Protein AF-A0A0F9H3X0-F1 (afdb_monomer)

Organism: NCBI:txid412755

Mean predicted aligned error: 6.66 Å

Nearest PDB structures (foldseek):
  3m1u-assembly1_B  TM=7.348E-01  e=3.665E-01  Nitratidesulfovibrio vulgaris str. Hildenborough
  3m1u-assembly1_A  TM=5.262E-01  e=1.968E-01  Nitratidesulfovibrio vulgaris str. Hildenborough
  5u34-assembly1_A  TM=1.377E-01  e=9.898E+00  Alicyclobacillus acidoterrestris ATCC 49025

Radius of gyration: 16.62 Å; Cα contacts (8 Å, |Δi|>4): 344; chains: 1; bounding box: 43×32×44 Å

Solvent-accessible surface area (backbone atoms only — not comparable to full-atom values): 10942 Å² total; per-residue (Å²): 123,80,54,46,28,39,33,26,74,39,58,38,66,29,20,57,50,80,62,55,59,52,39,47,10,29,96,79,33,63,42,64,44,50,51,99,86,68,36,39,81,49,40,67,35,46,47,50,60,72,43,68,31,41,57,74,44,77,52,97,50,95,51,31,30,35,38,46,53,96,75,54,93,64,96,52,33,20,39,57,49,90,36,37,44,80,26,65,59,76,72,80,61,76,84,82,73,81,82,48,70,69,58,33,52,55,39,50,60,70,48,68,91,60,48,80,30,66,40,23,27,36,69,84,34,34,72,65,40,55,76,79,45,48,57,79,56,95,67,56,70,69,58,46,36,57,66,26,41,35,5,23,25,87,38,17,45,54,16,44,39,46,75,62,53,45,50,60,48,63,81,52,45,80,70,63,77,56,69,80,63,45,55,54,42,81,49,47,64,68,63,68,89,112

pLDDT: mean 85.27, std 16.35, range [34.16, 98.5]

Sequence (194 aa):
MKNRYLKVIKETPILNTDNFRSIFGGIDQNSLKTDEKGHIRAIEFVALKDMVFKIEEKTIFPYIYKISSTFYKSENLYIDSRFTIPLSSSVNINPNYILTPNKIIKRLISHLGEKYIWGANYSKGIKNLLKFYPPSNKINKDVLDKWILKGVDCSGILFEATNGFTPRDTKDLLNYKNPEKQIRYNYFLILQDL

Structure (mmCIF, N/CA/C/O backbone):
data_AF-A0A0F9H3X0-F1
#
_entry.id   AF-A0A0F9H3X0-F1
#
loop_
_atom_site.group_PDB
_atom_site.id
_atom_site.type_symbol
_atom_site.label_atom_id
_atom_site.label_alt_id
_atom_site.label_comp_id
_atom_site.label_asym_id
_atom_site.label_entity_id
_atom_site.label_seq_id
_atom_site.pdbx_PDB_ins_code
_atom_site.Cartn_x
_atom_site.Cartn_y
_atom_site.Cartn_z
_atom_site.occupancy
_atom_site.B_iso_or_equiv
_atom_site.auth_seq_id
_atom_site.auth_comp_id
_atom_site.auth_asym_id
_atom_site.auth_atom_id
_atom_site.pdbx_PDB_model_num
ATOM 1 N N . MET A 1 1 ? -8.663 -14.730 -21.176 1.00 55.91 1 MET A N 1
ATOM 2 C CA . MET A 1 1 ? -9.184 -13.427 -20.697 1.00 55.91 1 MET A CA 1
ATOM 3 C C . MET A 1 1 ? -8.604 -12.309 -21.557 1.00 55.91 1 MET A C 1
ATOM 5 O O . MET A 1 1 ? -7.409 -12.346 -21.819 1.00 55.91 1 MET A O 1
ATOM 9 N N . LYS A 1 2 ? -9.434 -11.367 -22.037 1.00 62.66 2 LYS A N 1
ATOM 10 C CA . LYS A 1 2 ? -9.022 -10.274 -22.950 1.00 62.66 2 LYS A CA 1
ATOM 11 C C . LYS A 1 2 ? -8.206 -9.171 -22.245 1.00 62.66 2 LYS A C 1
ATOM 13 O O . LYS A 1 2 ? -7.487 -8.439 -22.909 1.00 62.66 2 LYS A O 1
ATOM 18 N N . ASN A 1 3 ? -8.282 -9.119 -20.911 1.00 76.06 3 ASN A N 1
ATOM 19 C CA . ASN A 1 3 ? -7.515 -8.232 -20.038 1.00 76.06 3 ASN A CA 1
ATOM 20 C C . ASN A 1 3 ? -6.703 -9.094 -19.067 1.00 76.06 3 ASN A C 1
ATOM 22 O O . ASN A 1 3 ? -7.297 -9.845 -18.294 1.00 76.06 3 ASN A O 1
ATOM 26 N N . ARG A 1 4 ? -5.372 -9.032 -19.151 1.00 88.75 4 ARG A N 1
ATOM 27 C CA . ARG A 1 4 ? -4.456 -9.856 -18.337 1.00 88.75 4 ARG A CA 1
ATOM 28 C C . ARG A 1 4 ? -3.807 -9.079 -17.195 1.00 88.75 4 ARG A C 1
ATOM 30 O O . ARG A 1 4 ? -3.162 -9.686 -16.348 1.00 88.75 4 ARG A O 1
ATOM 37 N N . TYR A 1 5 ? -3.974 -7.759 -17.169 1.00 92.31 5 TYR A N 1
ATOM 38 C CA . TYR A 1 5 ? -3.306 -6.891 -16.207 1.00 92.31 5 TYR A CA 1
ATOM 39 C C . TYR A 1 5 ? -4.255 -5.838 -15.637 1.00 92.31 5 TYR A C 1
ATOM 41 O O . TYR A 1 5 ? -5.234 -5.444 -16.278 1.00 92.31 5 TYR A O 1
ATOM 49 N N . LEU A 1 6 ? -3.924 -5.353 -14.443 1.00 93.88 6 LEU A N 1
ATOM 50 C CA . LEU A 1 6 ? -4.554 -4.206 -13.796 1.00 93.88 6 LEU A CA 1
ATOM 51 C C . LEU A 1 6 ? -3.512 -3.111 -13.600 1.00 93.88 6 LEU A C 1
ATOM 53 O O . LEU A 1 6 ? -2.448 -3.368 -13.040 1.00 93.88 6 LEU A O 1
ATOM 57 N N . LYS A 1 7 ? -3.831 -1.887 -14.026 1.00 93.38 7 LYS A N 1
ATOM 58 C CA . LYS A 1 7 ? -3.039 -0.694 -13.721 1.00 93.38 7 LYS A CA 1
ATOM 59 C C . LYS A 1 7 ? -3.705 0.110 -12.620 1.00 93.38 7 LYS A C 1
ATOM 61 O O . LYS A 1 7 ? -4.879 0.464 -12.726 1.00 93.38 7 LYS A O 1
ATOM 66 N N . VAL A 1 8 ? -2.941 0.450 -11.594 1.00 94.50 8 VAL A N 1
ATOM 67 C CA . VAL A 1 8 ? -3.393 1.268 -10.470 1.00 94.50 8 VAL A CA 1
ATOM 68 C C . VAL A 1 8 ? -3.596 2.711 -10.931 1.00 94.50 8 VAL A C 1
ATOM 70 O O . VAL A 1 8 ? -2.661 3.361 -11.399 1.00 94.50 8 VAL A O 1
ATOM 73 N N . ILE A 1 9 ? -4.815 3.238 -10.793 1.00 95.38 9 ILE A N 1
ATOM 74 C CA . ILE A 1 9 ? -5.124 4.649 -11.106 1.00 95.38 9 ILE A CA 1
ATOM 75 C C . ILE A 1 9 ? -5.210 5.524 -9.855 1.00 95.38 9 ILE A C 1
ATOM 77 O O . ILE A 1 9 ? -5.120 6.750 -9.953 1.00 95.38 9 ILE A O 1
ATOM 81 N N . LYS A 1 10 ? -5.383 4.889 -8.694 1.00 94.56 10 LYS A N 1
ATOM 82 C CA . LYS A 1 10 ? -5.412 5.479 -7.355 1.00 94.56 10 LYS A CA 1
ATOM 83 C C . LYS A 1 10 ? -4.776 4.496 -6.391 1.00 94.56 10 LYS A C 1
ATOM 85 O O . LYS A 1 10 ? -4.969 3.298 -6.564 1.00 94.56 10 LYS A O 1
ATOM 90 N N . GLU A 1 11 ? -4.073 4.998 -5.391 1.00 96.88 11 GLU A N 1
ATOM 91 C CA . GLU A 1 11 ? -3.427 4.178 -4.375 1.00 96.88 11 GLU A CA 1
ATOM 92 C C . GLU A 1 11 ? -4.428 3.187 -3.770 1.00 96.88 11 GLU A C 1
ATOM 94 O O . GLU A 1 11 ? -5.580 3.536 -3.506 1.00 96.88 11 GLU A O 1
ATOM 99 N N . THR A 1 12 ? -4.008 1.937 -3.601 1.00 97.62 12 THR A N 1
ATOM 100 C CA . THR A 1 12 ? -4.887 0.848 -3.158 1.00 97.62 12 THR A CA 1
ATOM 101 C C . THR A 1 12 ? -4.124 -0.110 -2.262 1.00 97.62 12 THR A C 1
ATOM 103 O O . THR A 1 12 ? -2.962 -0.398 -2.551 1.00 97.62 12 THR A O 1
ATOM 106 N N . PRO A 1 13 ? -4.733 -0.633 -1.186 1.00 97.44 13 PRO A N 1
ATOM 107 C CA . PRO A 1 13 ? -4.095 -1.700 -0.44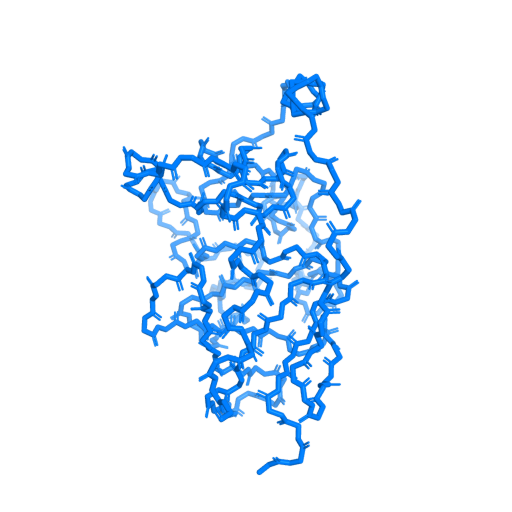0 1.00 97.44 13 PRO A CA 1
ATOM 108 C C . PRO A 1 13 ? -4.021 -2.964 -1.295 1.00 97.44 13 PRO A C 1
ATOM 110 O O . PRO A 1 13 ? -4.957 -3.285 -2.034 1.00 97.44 13 PRO A O 1
ATOM 113 N N . ILE A 1 14 ? -2.906 -3.667 -1.153 1.00 97.81 14 ILE A N 1
ATOM 114 C CA . ILE A 1 14 ? -2.736 -5.056 -1.548 1.00 97.81 14 ILE A CA 1
ATOM 115 C C . ILE A 1 14 ? -2.793 -5.882 -0.272 1.00 97.81 14 ILE A C 1
ATOM 117 O O . ILE A 1 14 ? -2.044 -5.625 0.677 1.00 97.81 14 ILE A O 1
ATOM 121 N N . LEU A 1 15 ? -3.718 -6.838 -0.240 1.00 97.62 15 LEU A N 1
ATOM 122 C CA . LEU A 1 15 ? -3.940 -7.689 0.921 1.00 97.62 15 LEU A CA 1
ATOM 123 C C . LEU A 1 15 ? -3.501 -9.124 0.643 1.00 97.62 15 LEU A C 1
ATOM 125 O O . LEU A 1 15 ? -3.541 -9.569 -0.502 1.00 97.62 15 LEU A O 1
ATOM 129 N N . ASN A 1 16 ? -3.181 -9.871 1.696 1.00 97.19 16 ASN A N 1
ATOM 130 C CA . ASN A 1 16 ? -2.968 -11.322 1.628 1.00 97.19 16 ASN A CA 1
ATOM 131 C C . ASN A 1 16 ? -4.251 -12.156 1.754 1.00 97.19 16 ASN A C 1
ATOM 133 O O . ASN A 1 16 ? -4.209 -13.381 1.844 1.00 97.19 16 ASN A O 1
ATOM 137 N N . THR A 1 17 ? -5.405 -11.495 1.720 1.00 96.50 17 THR A N 1
ATOM 138 C CA . THR A 1 17 ? -6.731 -12.109 1.719 1.00 96.50 17 THR A CA 1
ATOM 139 C C . THR A 1 17 ? -7.632 -11.395 0.721 1.00 96.50 17 THR A C 1
ATOM 141 O O . THR A 1 17 ? -7.537 -10.181 0.533 1.00 96.50 17 THR A O 1
ATOM 144 N N . ASP A 1 18 ? -8.543 -12.135 0.100 1.00 96.81 18 ASP A N 1
ATOM 145 C CA . ASP A 1 18 ? -9.570 -11.580 -0.775 1.00 96.81 18 ASP A CA 1
ATOM 146 C C . ASP A 1 18 ? -10.723 -10.911 -0.002 1.00 96.81 18 ASP A C 1
ATOM 148 O O . ASP A 1 18 ? -11.483 -10.120 -0.566 1.00 96.81 18 ASP A O 1
ATOM 152 N N . ASN A 1 19 ? -10.835 -11.156 1.307 1.00 94.06 19 ASN A N 1
ATOM 153 C CA . ASN A 1 19 ? -11.908 -10.636 2.146 1.00 94.06 19 ASN A CA 1
ATOM 154 C C . ASN A 1 19 ? -11.589 -9.239 2.708 1.00 94.06 19 ASN A C 1
ATOM 156 O O . ASN A 1 19 ? -11.462 -9.037 3.921 1.00 94.06 19 ASN A O 1
ATOM 160 N N . PHE A 1 20 ? -11.513 -8.249 1.816 1.00 95.00 20 PHE A N 1
ATOM 161 C CA . PHE A 1 20 ? -11.244 -6.847 2.165 1.00 95.00 20 PHE A CA 1
ATOM 162 C C . PHE A 1 20 ? -12.232 -6.304 3.207 1.00 95.00 20 PHE A C 1
ATOM 164 O O . PHE A 1 20 ? -11.837 -5.582 4.119 1.00 95.00 20 PHE A O 1
ATOM 171 N N . ARG A 1 21 ? -13.516 -6.673 3.108 1.00 90.88 21 ARG A N 1
ATOM 172 C CA . ARG A 1 21 ? -14.559 -6.204 4.034 1.00 90.88 21 ARG A CA 1
ATOM 173 C C . ARG A 1 21 ? -14.307 -6.668 5.472 1.00 90.88 21 ARG A C 1
ATOM 175 O O . ARG A 1 21 ? -14.557 -5.901 6.391 1.00 90.88 21 ARG A O 1
ATOM 182 N N . SER A 1 22 ? -13.780 -7.878 5.676 1.00 90.94 22 SER A N 1
ATOM 183 C CA . SER A 1 22 ? -13.412 -8.336 7.025 1.00 90.94 22 SER A CA 1
ATOM 184 C C . SER A 1 22 ? -12.259 -7.535 7.635 1.00 90.94 22 SER A C 1
ATOM 186 O O . SER A 1 22 ? -12.155 -7.448 8.855 1.00 90.94 22 SER A O 1
ATOM 188 N N . ILE A 1 23 ? -11.400 -6.940 6.800 1.00 93.50 23 ILE A N 1
ATOM 189 C CA . ILE A 1 23 ? -10.280 -6.110 7.248 1.00 93.50 23 ILE A CA 1
ATOM 190 C C . ILE A 1 23 ? -10.753 -4.691 7.550 1.00 93.50 23 ILE A C 1
ATOM 192 O O . ILE A 1 23 ? -10.470 -4.174 8.628 1.00 93.50 23 ILE A O 1
ATOM 196 N N . PHE A 1 24 ? -11.506 -4.093 6.626 1.00 91.56 24 PHE A N 1
ATOM 197 C CA . PHE A 1 24 ? -12.090 -2.755 6.739 1.00 91.56 24 PHE A CA 1
ATOM 198 C C . PHE A 1 24 ? -13.525 -2.836 7.269 1.00 91.56 24 PHE A C 1
ATOM 200 O O . PHE A 1 24 ? -14.489 -2.714 6.512 1.00 91.56 24 PHE A O 1
ATOM 207 N N . GLY A 1 25 ? -13.650 -3.098 8.568 1.00 80.94 25 GLY A N 1
ATOM 208 C CA . GLY A 1 25 ? -14.923 -3.363 9.230 1.00 80.94 25 GLY A CA 1
ATOM 209 C C . GLY A 1 25 ? -14.755 -4.255 10.453 1.00 80.94 25 GLY A C 1
ATOM 210 O O . GLY A 1 25 ? -15.409 -4.028 11.461 1.00 80.94 25 GLY A O 1
ATOM 211 N N . GLY A 1 26 ? -13.853 -5.237 10.415 1.00 75.00 26 GLY A N 1
ATOM 212 C CA . GLY A 1 26 ? -13.703 -6.169 11.531 1.00 75.00 26 GLY A CA 1
ATOM 213 C C . GLY A 1 26 ? -15.013 -6.909 11.837 1.00 75.00 26 GLY A C 1
ATOM 214 O O . GLY A 1 26 ? -15.860 -7.096 10.963 1.00 75.00 26 GLY A O 1
ATOM 215 N N . ILE A 1 27 ? -15.175 -7.342 13.090 1.00 74.12 27 ILE A N 1
ATOM 216 C CA . ILE A 1 27 ? -16.387 -8.040 13.561 1.00 74.12 27 ILE A CA 1
ATOM 217 C C . ILE A 1 27 ? -17.550 -7.052 13.769 1.00 74.12 27 ILE A C 1
ATOM 219 O O . ILE A 1 27 ? -18.708 -7.400 13.562 1.00 74.12 27 ILE A O 1
ATOM 223 N N . ASP A 1 28 ? -17.245 -5.812 14.152 1.00 81.19 28 ASP A N 1
ATOM 224 C CA . ASP A 1 28 ? -18.213 -4.789 14.573 1.00 81.19 28 ASP A CA 1
ATOM 225 C C . ASP A 1 28 ? -18.592 -3.787 13.466 1.00 81.19 28 ASP A C 1
ATOM 227 O O . ASP A 1 28 ? -19.373 -2.865 13.701 1.00 81.19 28 ASP A O 1
ATOM 231 N N . GLN A 1 29 ? -18.025 -3.945 12.269 1.00 83.69 29 GLN A N 1
ATOM 232 C CA . GLN A 1 29 ? -18.131 -3.038 11.117 1.00 83.69 29 GLN A CA 1
ATOM 233 C C . GLN A 1 29 ? -17.633 -1.600 11.377 1.00 83.69 29 GLN A C 1
ATOM 235 O O . GLN A 1 29 ? -17.891 -0.699 10.573 1.00 83.69 29 GLN A O 1
ATOM 240 N N . ASN A 1 30 ? -16.914 -1.381 12.483 1.00 83.38 30 ASN A N 1
ATOM 241 C CA . ASN A 1 30 ? -16.440 -0.076 12.962 1.00 83.38 30 ASN A CA 1
ATOM 242 C C . ASN A 1 30 ? -14.969 -0.083 13.390 1.00 83.38 30 ASN A C 1
ATOM 244 O O . ASN A 1 30 ? -14.417 0.970 13.718 1.00 83.38 30 ASN A O 1
ATOM 248 N N . SER A 1 31 ? -14.319 -1.241 13.328 1.00 83.50 31 SER A N 1
ATOM 249 C CA . SER A 1 31 ? -12.908 -1.436 13.631 1.00 83.50 31 SER A CA 1
ATOM 250 C C . SER A 1 31 ? -12.151 -1.994 12.425 1.00 83.50 31 SER A C 1
ATOM 252 O O . SER A 1 31 ? -12.724 -2.483 11.452 1.00 83.50 31 SER A O 1
ATOM 254 N N . LEU A 1 32 ? -10.825 -1.902 12.473 1.00 89.06 32 LEU A N 1
ATOM 255 C CA . LEU A 1 32 ? -9.967 -2.654 11.564 1.00 89.06 32 LEU A CA 1
ATOM 256 C C . LEU A 1 32 ? -9.611 -3.976 12.226 1.00 89.06 32 LEU A C 1
ATOM 258 O O . LEU A 1 32 ? -9.358 -4.013 13.430 1.00 89.06 32 LEU A O 1
ATOM 262 N N . LYS A 1 33 ? -9.518 -5.051 11.443 1.00 90.56 33 LYS A N 1
ATOM 263 C CA . LYS A 1 33 ? -8.990 -6.317 11.956 1.00 90.56 33 LYS A CA 1
ATOM 264 C C . LYS A 1 33 ? -7.488 -6.176 12.225 1.00 90.56 33 LYS A C 1
ATOM 266 O O . LYS A 1 33 ? -6.686 -6.185 11.290 1.00 90.56 33 LYS A O 1
ATOM 271 N N . THR A 1 34 ? -7.115 -6.059 13.497 1.00 90.81 34 THR A N 1
ATOM 272 C CA . THR A 1 34 ? -5.719 -5.945 13.942 1.00 90.81 34 THR A CA 1
ATOM 273 C C . THR A 1 34 ? -5.298 -7.098 14.847 1.00 90.81 34 THR A C 1
ATOM 275 O O . THR A 1 34 ? -6.142 -7.773 15.430 1.00 90.81 34 THR A O 1
ATOM 278 N N . ASP A 1 35 ? -3.987 -7.310 14.980 1.00 90.50 35 ASP A N 1
ATOM 279 C CA . ASP A 1 35 ? -3.424 -8.133 16.056 1.00 90.50 35 ASP A CA 1
ATOM 280 C C . ASP A 1 35 ? -3.427 -7.384 17.407 1.00 90.50 35 ASP A C 1
ATOM 282 O O . ASP A 1 35 ? -3.835 -6.223 17.495 1.00 90.50 35 ASP A O 1
ATOM 286 N N . GLU A 1 36 ? -2.942 -8.041 18.463 1.00 89.38 36 GLU A N 1
ATOM 287 C CA . GLU A 1 36 ? -2.829 -7.484 19.823 1.00 89.38 36 GLU A CA 1
ATOM 288 C C . GLU A 1 36 ? -1.949 -6.225 19.903 1.00 89.38 36 GLU A C 1
ATOM 290 O O . GLU A 1 36 ? -2.067 -5.432 20.834 1.00 89.38 36 GLU A O 1
ATOM 295 N N . LYS A 1 37 ? -1.072 -6.012 18.913 1.00 88.88 37 LYS A N 1
ATOM 296 C CA . LYS A 1 37 ? -0.198 -4.835 18.804 1.00 88.88 37 LYS A CA 1
ATOM 297 C C . LYS A 1 37 ? -0.820 -3.734 17.940 1.00 88.88 37 LYS A C 1
ATOM 299 O O . LYS A 1 37 ? -0.194 -2.704 17.701 1.00 88.88 37 LYS A O 1
ATOM 304 N N . GLY A 1 38 ? -2.049 -3.931 17.460 1.00 87.50 38 GLY A N 1
ATOM 305 C CA . GLY A 1 38 ? -2.746 -2.985 16.598 1.00 87.50 38 GLY A CA 1
ATOM 306 C C . GLY A 1 38 ? -2.261 -2.995 15.145 1.00 87.50 38 GLY A C 1
ATOM 307 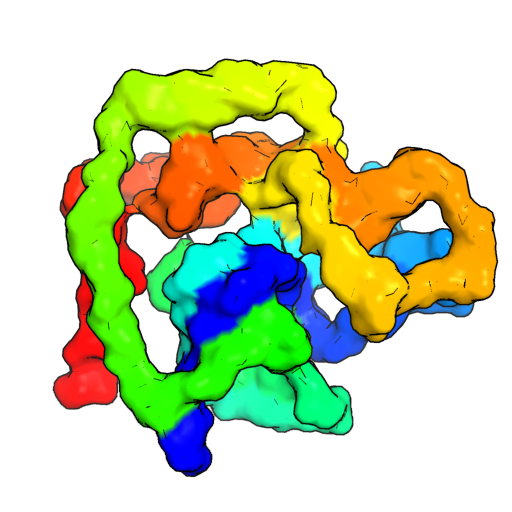O O . GLY A 1 38 ? -2.547 -2.039 14.419 1.00 87.50 38 GLY A O 1
ATOM 308 N N . HIS A 1 39 ? -1.539 -4.033 14.706 1.00 91.06 39 HIS A N 1
ATOM 309 C CA . HIS A 1 39 ? -1.083 -4.175 13.324 1.00 91.06 39 HIS A CA 1
ATOM 310 C C . HIS A 1 39 ? -2.143 -4.830 12.444 1.00 91.06 39 HIS A C 1
ATOM 312 O O . HIS A 1 39 ? -2.730 -5.850 12.805 1.00 91.06 39 HIS A O 1
ATOM 318 N N . ILE A 1 40 ? -2.320 -4.307 11.234 1.00 92.00 40 ILE A N 1
ATOM 319 C CA . ILE A 1 40 ? -3.219 -4.884 10.234 1.00 92.00 40 ILE A CA 1
ATOM 320 C C . ILE A 1 40 ? -2.426 -5.915 9.420 1.00 92.00 40 ILE A C 1
ATOM 322 O O . ILE A 1 40 ? -1.893 -5.615 8.356 1.00 92.00 40 ILE A O 1
ATOM 326 N N . ARG A 1 41 ? -2.326 -7.148 9.933 1.00 92.50 41 ARG A N 1
ATOM 327 C CA . ARG A 1 41 ? -1.519 -8.237 9.334 1.00 92.50 41 ARG A CA 1
ATOM 328 C C . ARG A 1 41 ? -1.941 -8.653 7.929 1.00 92.50 41 ARG A C 1
ATOM 330 O O . ARG A 1 41 ? -1.189 -9.337 7.247 1.00 92.50 41 ARG A O 1
ATOM 337 N N . ALA A 1 42 ? -3.144 -8.268 7.520 1.00 95.00 42 ALA A N 1
ATOM 338 C CA . ALA A 1 42 ? -3.640 -8.558 6.189 1.00 95.00 42 ALA A CA 1
ATOM 339 C C . ALA A 1 42 ? -3.010 -7.680 5.101 1.00 95.00 42 ALA A C 1
ATOM 341 O O . ALA A 1 42 ? -3.133 -8.010 3.928 1.00 95.00 42 ALA A O 1
ATOM 342 N N . ILE A 1 43 ? -2.397 -6.550 5.468 1.00 95.06 43 ILE A N 1
ATOM 343 C CA . ILE A 1 43 ? -1.810 -5.615 4.509 1.00 95.06 43 ILE A CA 1
ATOM 344 C C . ILE A 1 43 ? -0.390 -6.051 4.193 1.00 95.06 43 ILE A C 1
ATOM 346 O O . ILE A 1 43 ? 0.463 -6.080 5.077 1.00 95.06 43 ILE A O 1
ATOM 350 N N . GLU A 1 44 ? -0.146 -6.298 2.912 1.00 95.62 44 GLU A N 1
ATOM 351 C CA . GLU A 1 44 ? 1.196 -6.531 2.388 1.00 95.62 44 GLU A CA 1
ATOM 352 C C . GLU A 1 44 ? 1.850 -5.179 2.071 1.00 95.62 44 GLU A C 1
ATOM 354 O O . GLU A 1 44 ? 2.935 -4.864 2.556 1.00 95.62 44 GLU A O 1
ATOM 359 N N . PHE A 1 45 ? 1.155 -4.335 1.296 1.00 95.88 45 PHE A N 1
ATOM 360 C CA . PHE A 1 45 ? 1.585 -2.972 0.976 1.00 95.88 45 PHE A CA 1
ATOM 361 C C . PHE A 1 45 ? 0.448 -2.123 0.392 1.00 95.88 45 PHE A C 1
ATOM 363 O O . PHE A 1 45 ? -0.636 -2.614 0.085 1.00 95.88 45 PHE A O 1
ATOM 370 N N . VAL A 1 46 ? 0.698 -0.828 0.202 1.00 97.38 46 VAL A N 1
ATOM 371 C CA . VAL A 1 46 ? -0.143 0.078 -0.589 1.00 97.38 46 VAL A CA 1
ATOM 372 C C . VAL A 1 46 ? 0.463 0.209 -1.983 1.00 97.38 46 VAL A C 1
ATOM 374 O O . VAL A 1 46 ? 1.544 0.776 -2.151 1.00 97.38 46 VAL A O 1
ATOM 377 N N . ALA A 1 47 ? -0.221 -0.303 -3.003 1.00 96.00 47 ALA A N 1
ATOM 378 C CA . ALA A 1 47 ? 0.192 -0.097 -4.380 1.00 96.00 47 ALA A CA 1
ATOM 379 C C . ALA A 1 47 ? 0.015 1.374 -4.767 1.00 96.00 47 ALA A C 1
ATOM 381 O O . ALA A 1 47 ? -1.044 1.967 -4.544 1.00 96.00 47 ALA A O 1
ATOM 382 N N . LEU A 1 48 ? 1.061 1.954 -5.349 1.00 94.00 48 LEU A N 1
ATOM 383 C CA . LEU A 1 48 ? 1.080 3.339 -5.800 1.00 94.00 48 LEU A CA 1
ATOM 384 C C . LEU A 1 48 ? 0.505 3.458 -7.212 1.00 94.00 48 LEU A C 1
ATOM 386 O O . LEU A 1 48 ? 0.442 2.488 -7.971 1.00 94.00 48 LEU A O 1
ATOM 390 N N . LYS A 1 49 ? 0.093 4.675 -7.571 1.00 91.44 49 LYS A N 1
ATOM 391 C CA . LYS A 1 49 ? -0.396 4.982 -8.915 1.00 91.44 49 LYS A CA 1
ATOM 392 C C . LYS A 1 49 ? 0.608 4.534 -9.985 1.00 91.44 49 LYS A C 1
ATOM 394 O O . LYS A 1 49 ? 1.816 4.636 -9.807 1.00 91.44 49 LYS A O 1
ATOM 399 N N . ASP A 1 50 ? 0.067 4.065 -11.103 1.00 89.25 50 ASP A N 1
ATOM 400 C CA . ASP A 1 50 ? 0.773 3.562 -12.280 1.00 89.25 50 ASP A CA 1
ATOM 401 C C . ASP A 1 50 ? 1.475 2.205 -12.116 1.00 89.25 50 ASP A C 1
ATOM 403 O O . ASP A 1 50 ? 1.939 1.667 -13.120 1.00 89.25 50 ASP A O 1
ATOM 407 N N . MET A 1 51 ? 1.464 1.592 -10.925 1.00 90.06 51 MET A N 1
ATOM 408 C CA . MET A 1 51 ? 1.866 0.190 -10.770 1.00 90.06 51 MET A CA 1
ATOM 409 C C . MET A 1 51 ? 0.953 -0.739 -11.573 1.00 90.06 51 MET A C 1
ATOM 411 O O . MET A 1 51 ? -0.247 -0.484 -11.720 1.00 90.06 51 MET A O 1
ATOM 415 N N . VAL A 1 52 ? 1.530 -1.824 -12.087 1.00 91.19 52 VAL A N 1
ATOM 416 C CA . VAL A 1 52 ? 0.836 -2.815 -12.911 1.00 91.19 52 VAL A CA 1
ATOM 417 C C . VAL A 1 52 ? 1.012 -4.193 -12.297 1.00 91.19 52 VAL A C 1
ATOM 419 O O . VAL A 1 52 ? 2.114 -4.564 -11.900 1.00 91.19 52 VAL A O 1
ATOM 422 N N . PHE A 1 53 ? -0.076 -4.953 -12.260 1.00 92.62 53 PHE A N 1
ATOM 423 C CA . PHE A 1 53 ? -0.102 -6.320 -11.758 1.00 92.62 53 PHE A CA 1
ATOM 424 C C . PHE A 1 53 ? -0.712 -7.257 -12.792 1.00 92.62 53 PHE A C 1
ATOM 426 O O . PHE A 1 53 ? -1.626 -6.862 -13.521 1.00 92.62 53 PHE A O 1
ATOM 433 N N . LYS A 1 54 ? -0.216 -8.493 -12.852 1.00 93.25 54 LYS A N 1
ATOM 434 C CA . LYS A 1 54 ? -0.796 -9.561 -13.674 1.00 93.25 54 LYS A CA 1
ATOM 435 C C . LYS A 1 54 ? -1.955 -10.185 -12.906 1.00 93.25 54 LYS A C 1
ATOM 437 O O . LYS A 1 54 ? -1.852 -10.402 -11.703 1.00 93.25 54 LYS A O 1
ATOM 442 N N . ILE A 1 55 ? -3.069 -10.414 -13.592 1.00 95.06 55 ILE A N 1
ATOM 443 C CA . ILE A 1 55 ? -4.240 -11.086 -13.029 1.00 95.06 55 ILE A CA 1
ATOM 444 C C . ILE A 1 55 ? -3.987 -12.589 -13.096 1.00 95.06 55 ILE A C 1
ATOM 446 O O . ILE A 1 55 ? -3.815 -13.124 -14.191 1.00 95.06 55 ILE A O 1
ATOM 450 N N . GLU A 1 56 ? -4.012 -13.250 -11.943 1.00 95.38 56 GLU A N 1
ATOM 451 C CA . GLU A 1 56 ? -3.915 -14.711 -11.852 1.00 95.38 56 GLU A CA 1
ATOM 452 C C . GLU A 1 56 ? -5.314 -15.331 -11.888 1.00 95.38 56 GLU A C 1
ATOM 454 O O . GLU A 1 56 ? -5.615 -16.190 -12.715 1.00 95.38 56 GLU A O 1
ATOM 459 N N . GLU A 1 57 ? -6.218 -14.825 -11.046 1.00 94.81 57 GLU A N 1
ATOM 460 C CA . GLU A 1 57 ? -7.597 -15.302 -10.967 1.00 94.81 57 GLU A CA 1
ATOM 461 C C . GLU A 1 57 ? -8.560 -14.199 -10.514 1.00 94.81 57 GLU A C 1
ATOM 463 O O . GLU A 1 57 ? -8.193 -13.221 -9.853 1.00 94.81 57 GLU A O 1
ATOM 468 N N . LYS A 1 58 ? -9.832 -14.374 -10.874 1.00 94.31 58 LYS A N 1
ATOM 469 C CA . LYS A 1 58 ? -10.940 -13.611 -10.302 1.00 94.31 58 LYS A CA 1
ATOM 470 C C . LYS A 1 58 ? -11.475 -14.384 -9.103 1.00 94.31 58 LYS A C 1
ATOM 472 O O . LYS A 1 58 ? -11.722 -15.580 -9.230 1.00 94.31 58 LYS A O 1
ATOM 477 N N . THR A 1 59 ? -11.680 -13.715 -7.973 1.00 95.69 59 THR A N 1
ATOM 478 C CA . THR A 1 59 ? -12.200 -14.385 -6.776 1.00 95.69 59 THR A CA 1
ATOM 479 C C . THR A 1 59 ? -13.730 -14.456 -6.798 1.00 95.69 59 THR A C 1
ATOM 481 O O . THR A 1 59 ? -14.390 -13.965 -7.722 1.00 95.69 59 THR A O 1
ATOM 484 N N . ILE A 1 60 ? -14.319 -15.053 -5.757 1.00 93.94 60 ILE A N 1
ATOM 485 C CA . ILE A 1 60 ? -15.775 -15.045 -5.552 1.00 93.94 60 ILE A CA 1
ATOM 486 C C . ILE A 1 60 ? -16.325 -13.626 -5.332 1.00 93.94 60 ILE A C 1
ATOM 488 O O . ILE A 1 60 ? -17.506 -13.369 -5.573 1.00 93.94 60 ILE A O 1
ATOM 492 N N . PHE A 1 61 ? -15.481 -12.687 -4.892 1.00 94.31 61 PHE A N 1
ATOM 493 C CA . PHE A 1 61 ? -15.868 -11.298 -4.706 1.00 94.31 61 PHE A CA 1
ATOM 494 C C . PHE A 1 61 ? -15.751 -10.552 -6.042 1.00 94.31 61 PHE A C 1
ATOM 496 O O . PHE A 1 61 ? -14.684 -10.527 -6.653 1.00 94.31 61 PHE A O 1
ATOM 503 N N . PRO A 1 62 ? -16.812 -9.869 -6.507 1.00 92.38 62 PRO A N 1
ATOM 504 C CA . PRO A 1 62 ? -16.921 -9.412 -7.896 1.00 92.38 62 PRO A CA 1
ATOM 505 C C . PRO A 1 62 ? -15.833 -8.426 -8.334 1.00 92.38 62 PRO A C 1
ATOM 507 O O . PRO A 1 62 ? -15.538 -8.333 -9.528 1.00 92.38 62 PRO A O 1
ATOM 510 N N . TYR A 1 63 ? -15.257 -7.696 -7.377 1.00 95.75 63 TYR A N 1
ATOM 511 C CA . TYR A 1 63 ? -14.255 -6.664 -7.615 1.00 95.75 63 TYR A CA 1
ATOM 512 C C . TYR A 1 63 ? -12.851 -7.059 -7.164 1.00 95.75 63 TYR A C 1
ATOM 514 O O . TYR A 1 63 ? -11.936 -6.267 -7.382 1.00 95.75 63 TYR A O 1
ATOM 522 N N . ILE A 1 64 ? -12.665 -8.231 -6.554 1.00 97.94 64 ILE A N 1
ATOM 523 C CA . ILE A 1 64 ? -11.371 -8.647 -6.014 1.00 97.94 64 ILE A CA 1
ATOM 524 C C . ILE A 1 64 ? -10.718 -9.643 -6.966 1.00 97.94 64 ILE A C 1
ATOM 526 O O . ILE A 1 64 ? -11.343 -10.587 -7.450 1.00 97.94 64 ILE A O 1
ATOM 530 N N . TYR A 1 65 ? -9.446 -9.403 -7.249 1.00 97.75 65 TYR A N 1
ATOM 531 C CA . TYR A 1 65 ? -8.626 -10.260 -8.092 1.00 97.75 65 TYR A CA 1
ATOM 532 C C . TYR A 1 65 ? -7.418 -10.716 -7.300 1.00 97.75 65 TYR A C 1
ATOM 534 O O . TYR A 1 65 ? -6.824 -9.909 -6.580 1.00 97.75 65 TYR A O 1
ATOM 542 N N . LYS A 1 66 ? -7.035 -11.979 -7.479 1.00 97.94 66 LYS A N 1
ATOM 543 C CA . LYS A 1 66 ? -5.696 -12.422 -7.116 1.00 97.94 66 LYS A CA 1
ATOM 544 C C . LYS A 1 66 ? -4.739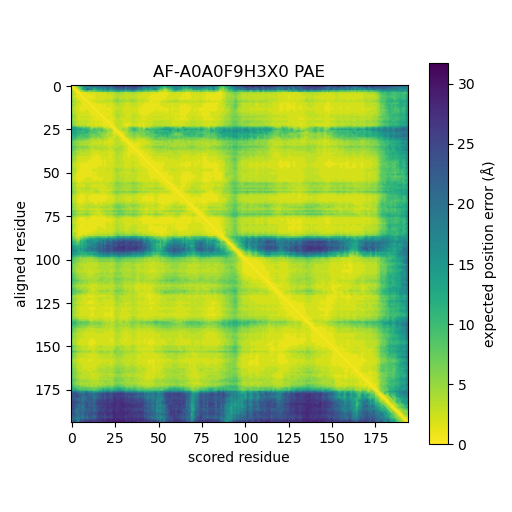 -11.995 -8.215 1.00 97.94 66 LYS A C 1
ATOM 546 O O . LYS A 1 66 ? -5.042 -12.103 -9.409 1.00 97.94 66 LYS A O 1
ATOM 551 N N . ILE A 1 67 ? -3.588 -11.502 -7.806 1.00 96.88 67 ILE A N 1
ATOM 552 C CA . ILE A 1 67 ? -2.593 -10.930 -8.696 1.00 96.88 67 ILE A CA 1
ATOM 553 C C . ILE A 1 67 ? -1.201 -11.462 -8.390 1.00 96.88 67 ILE A C 1
ATOM 555 O O . ILE A 1 67 ? -0.938 -11.957 -7.298 1.00 96.88 67 ILE A O 1
ATOM 559 N N . SER A 1 68 ? -0.293 -11.292 -9.343 1.00 94.50 68 SER A N 1
ATOM 560 C CA . SER A 1 68 ? 1.141 -11.419 -9.116 1.00 94.50 68 SER A CA 1
ATOM 561 C C . SER A 1 68 ? 1.854 -10.087 -9.352 1.00 94.50 68 SER A C 1
ATOM 563 O O . SER A 1 68 ? 1.404 -9.217 -10.111 1.00 94.50 68 SER A O 1
ATOM 565 N N . SER A 1 69 ? 2.971 -9.916 -8.645 1.00 88.88 69 SER A N 1
ATOM 566 C CA . SER A 1 69 ? 3.858 -8.760 -8.733 1.00 88.88 69 SER A CA 1
ATOM 567 C C . SER A 1 69 ? 5.257 -9.216 -9.131 1.00 88.88 69 SER A C 1
ATOM 569 O O . SER A 1 69 ? 5.748 -10.240 -8.665 1.00 88.88 69 SER A O 1
ATOM 571 N N . THR A 1 70 ? 5.922 -8.428 -9.971 1.00 83.19 70 THR A N 1
ATOM 572 C CA . THR A 1 70 ? 7.317 -8.665 -10.372 1.00 83.19 70 THR A CA 1
ATOM 573 C C . THR A 1 70 ? 8.322 -8.184 -9.322 1.00 83.19 70 THR A C 1
ATOM 575 O O . THR A 1 70 ? 9.481 -8.591 -9.356 1.00 83.19 70 THR A O 1
ATOM 578 N N . PHE A 1 71 ? 7.891 -7.336 -8.383 1.00 80.00 71 PHE A N 1
ATOM 579 C CA . PHE A 1 71 ? 8.755 -6.690 -7.387 1.00 80.00 71 PHE A CA 1
ATOM 580 C C . PHE A 1 71 ? 8.445 -7.093 -5.940 1.00 80.00 71 PHE A C 1
ATOM 582 O O . PHE A 1 71 ? 9.243 -6.811 -5.049 1.00 80.00 71 PHE A O 1
ATOM 589 N N . TYR A 1 72 ? 7.297 -7.728 -5.693 1.00 87.88 72 TYR A N 1
ATOM 590 C CA . TYR A 1 72 ? 6.873 -8.169 -4.367 1.00 87.88 72 TYR A CA 1
ATOM 591 C C . TYR A 1 72 ? 6.514 -9.652 -4.402 1.00 87.88 72 TYR A C 1
ATOM 593 O O . TYR A 1 72 ? 5.578 -10.047 -5.095 1.00 87.88 72 TYR A O 1
ATOM 601 N N . LYS A 1 73 ? 7.267 -10.480 -3.673 1.00 87.56 73 LYS A N 1
ATOM 602 C CA . LYS A 1 73 ? 7.102 -11.938 -3.691 1.00 87.56 73 LYS A CA 1
ATOM 603 C C . LYS A 1 73 ? 6.179 -12.389 -2.563 1.00 87.56 73 LYS A C 1
ATOM 605 O O . LYS A 1 73 ? 6.589 -12.412 -1.407 1.00 87.56 73 LYS A O 1
ATOM 610 N N . SER A 1 74 ? 4.963 -12.785 -2.922 1.00 92.06 74 SER A N 1
ATOM 611 C CA . SER A 1 74 ? 3.999 -13.442 -2.038 1.00 92.06 74 SER A CA 1
ATOM 612 C C . SER A 1 74 ? 3.046 -14.299 -2.875 1.00 92.06 74 SER A C 1
ATOM 614 O O . SER A 1 74 ? 2.746 -13.952 -4.017 1.00 92.06 74 SER A O 1
ATOM 616 N N . GLU A 1 75 ? 2.590 -15.424 -2.326 1.00 90.94 75 GLU A N 1
ATOM 617 C CA . GLU A 1 75 ? 1.662 -16.348 -3.004 1.00 90.94 75 GLU A CA 1
ATOM 618 C C . GLU A 1 75 ? 0.216 -15.843 -3.007 1.00 90.94 75 GLU A C 1
ATOM 620 O O . GLU A 1 75 ? -0.608 -16.264 -3.822 1.00 90.94 75 GLU A O 1
ATOM 625 N N . ASN A 1 76 ? -0.103 -14.952 -2.071 1.00 96.25 76 ASN A N 1
ATOM 626 C CA . ASN A 1 76 ? -1.443 -14.451 -1.828 1.00 96.25 76 ASN A CA 1
ATOM 627 C C . ASN A 1 76 ? -1.396 -12.931 -1.876 1.00 96.25 76 ASN A C 1
ATOM 629 O O . ASN A 1 76 ? -1.087 -12.285 -0.883 1.00 96.25 76 ASN A O 1
ATOM 633 N N . LEU A 1 77 ? -1.688 -12.373 -3.049 1.00 97.88 77 LEU A N 1
ATOM 634 C CA . LEU A 1 77 ? -1.831 -10.938 -3.252 1.00 97.88 77 LEU A CA 1
ATOM 635 C C . LEU A 1 77 ? -3.180 -10.673 -3.900 1.00 97.88 77 LEU A C 1
ATOM 637 O O . LEU A 1 77 ? -3.481 -11.209 -4.965 1.00 97.88 77 LEU A O 1
ATOM 641 N N . TYR A 1 78 ? -3.970 -9.819 -3.265 1.00 98.50 78 TYR A N 1
ATOM 642 C CA . TYR A 1 78 ? -5.307 -9.474 -3.713 1.00 98.50 78 TYR A CA 1
ATOM 643 C C . TYR A 1 78 ? -5.455 -7.966 -3.843 1.00 98.50 78 TYR A C 1
ATOM 645 O O . TYR A 1 78 ? -4.965 -7.198 -3.012 1.00 98.50 78 TYR A O 1
ATOM 653 N N . ILE A 1 79 ? -6.155 -7.546 -4.894 1.00 98.19 79 ILE A N 1
ATOM 654 C CA . ILE A 1 79 ? -6.401 -6.142 -5.221 1.00 98.19 79 ILE A CA 1
ATOM 655 C C . ILE A 1 79 ? -7.877 -5.914 -5.531 1.00 98.19 79 ILE A C 1
ATOM 657 O O . ILE A 1 79 ? -8.538 -6.738 -6.168 1.00 98.19 79 ILE A O 1
ATOM 661 N N . ASP A 1 80 ? -8.383 -4.755 -5.121 1.00 98.00 80 ASP A N 1
ATOM 662 C CA . ASP 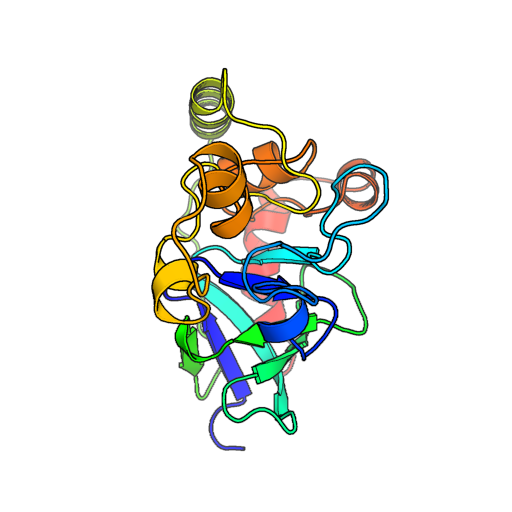A 1 80 ? -9.710 -4.286 -5.493 1.00 98.00 80 ASP A CA 1
ATOM 663 C C . ASP A 1 80 ? -9.657 -3.511 -6.815 1.00 98.00 80 ASP A C 1
ATOM 665 O O . ASP A 1 80 ? -9.122 -2.403 -6.916 1.00 98.00 80 ASP A O 1
ATOM 669 N N . SER A 1 81 ? -10.258 -4.093 -7.847 1.00 97.12 81 SER A N 1
ATOM 670 C CA . SER A 1 81 ? -10.286 -3.538 -9.200 1.00 97.12 81 SER A CA 1
ATOM 671 C C . SER A 1 81 ? -10.952 -2.165 -9.308 1.00 97.12 81 SER A C 1
ATOM 673 O O . SER A 1 81 ? -10.677 -1.446 -10.269 1.00 97.12 81 SER A O 1
ATOM 675 N N . ARG A 1 82 ? -11.751 -1.733 -8.319 1.00 97.62 82 ARG A N 1
ATOM 676 C CA . ARG A 1 82 ? -12.367 -0.390 -8.289 1.00 97.62 82 ARG A CA 1
ATOM 677 C C . ARG A 1 82 ? -11.340 0.747 -8.172 1.00 97.62 82 ARG A C 1
ATOM 679 O O . ARG A 1 82 ? -11.690 1.907 -8.397 1.00 97.62 82 ARG A O 1
ATOM 686 N N . PHE A 1 83 ? -10.084 0.432 -7.845 1.00 98.00 83 PHE A N 1
ATOM 687 C CA . PHE A 1 83 ? -8.944 1.361 -7.819 1.00 98.00 83 PHE A CA 1
ATOM 688 C C . PHE A 1 83 ? -8.069 1.300 -9.080 1.00 98.00 83 PHE A C 1
ATOM 690 O O . PHE A 1 83 ? -7.029 1.961 -9.164 1.00 98.00 83 PHE A O 1
ATOM 697 N N . THR A 1 84 ? -8.467 0.497 -10.063 1.00 96.75 84 THR A N 1
ATOM 698 C CA . THR A 1 84 ? -7.631 0.135 -11.208 1.00 96.75 84 THR A CA 1
ATOM 699 C C . THR A 1 84 ? -8.357 0.356 -12.529 1.00 96.75 84 THR A C 1
ATOM 701 O O . THR A 1 84 ? -9.563 0.598 -12.564 1.00 96.75 84 THR A O 1
ATOM 704 N N . ILE A 1 85 ? -7.612 0.244 -13.624 1.00 94.81 85 ILE A N 1
ATOM 705 C CA . ILE A 1 85 ? -8.162 0.038 -14.963 1.00 94.81 85 ILE A CA 1
ATOM 706 C C . ILE A 1 85 ? -7.590 -1.255 -15.554 1.00 94.81 85 ILE A C 1
ATOM 708 O O . ILE A 1 85 ? -6.405 -1.544 -15.347 1.00 94.81 85 ILE A O 1
ATOM 712 N N . PRO A 1 86 ? -8.401 -2.042 -16.280 1.00 93.38 86 PRO A N 1
ATOM 713 C CA . PRO A 1 86 ? -7.909 -3.229 -16.959 1.00 93.38 86 PRO A CA 1
ATOM 714 C C . PRO A 1 86 ? -7.023 -2.851 -18.148 1.00 93.38 86 PRO A C 1
ATOM 716 O O . PRO A 1 86 ? -7.285 -1.869 -18.842 1.00 93.38 86 PRO A O 1
ATOM 719 N N . LEU A 1 87 ? -6.008 -3.671 -18.411 1.00 88.50 87 LEU A N 1
ATOM 720 C CA . LEU A 1 87 ? -5.152 -3.568 -19.588 1.00 88.50 87 LEU A CA 1
ATOM 721 C C . LEU A 1 87 ? -5.138 -4.895 -20.359 1.00 88.50 87 LEU A C 1
ATOM 723 O O . LEU A 1 87 ? -5.068 -5.982 -19.771 1.00 88.50 87 LEU A O 1
ATOM 727 N N . SER A 1 88 ? -5.199 -4.798 -21.688 1.00 78.38 88 SER A N 1
ATOM 728 C CA . SER A 1 88 ? -5.116 -5.939 -22.607 1.00 78.38 88 SER A CA 1
ATOM 729 C C . SER A 1 88 ? -3.695 -6.493 -22.721 1.00 78.38 88 SER A C 1
ATOM 731 O O . SER A 1 88 ? -3.514 -7.707 -22.786 1.00 78.38 88 SER A O 1
ATOM 733 N N . SER A 1 89 ? -2.692 -5.617 -22.681 1.00 73.25 89 SER A N 1
ATOM 734 C CA . SER A 1 89 ? -1.269 -5.952 -22.661 1.00 73.25 89 SER A CA 1
ATOM 735 C C . SER A 1 89 ? -0.558 -5.238 -21.518 1.00 73.25 89 SER A C 1
ATOM 737 O O . SER A 1 89 ? -1.066 -4.263 -20.956 1.00 73.25 89 SER A O 1
ATOM 739 N N . SER A 1 90 ? 0.641 -5.706 -21.185 1.00 65.94 90 SER A N 1
ATOM 740 C CA . SER A 1 90 ? 1.539 -4.938 -20.339 1.00 65.94 90 SER A CA 1
ATOM 741 C C . SER A 1 90 ? 1.814 -3.576 -20.984 1.00 65.94 90 SER A C 1
ATOM 743 O O . SER A 1 90 ? 2.082 -3.475 -22.182 1.00 65.94 90 SER A O 1
ATOM 745 N N . VAL A 1 91 ? 1.651 -2.499 -20.214 1.00 61.38 91 VAL A N 1
ATOM 746 C CA . VAL A 1 91 ? 1.998 -1.148 -20.669 1.00 61.38 91 VAL A CA 1
ATOM 747 C C . VAL A 1 91 ? 3.453 -0.897 -20.314 1.00 61.38 91 VAL A C 1
ATOM 749 O O . VAL A 1 91 ? 3.859 -1.097 -19.171 1.00 61.38 91 VAL A O 1
ATOM 752 N N . ASN A 1 92 ? 4.216 -0.414 -21.291 1.00 53.78 92 ASN A N 1
ATOM 753 C CA . ASN A 1 92 ? 5.561 0.101 -21.084 1.00 53.78 92 ASN A CA 1
ATOM 754 C C . ASN A 1 92 ? 5.434 1.399 -20.271 1.00 53.78 92 ASN A C 1
ATOM 756 O O . ASN A 1 92 ? 5.000 2.433 -20.787 1.00 53.78 92 ASN A O 1
ATOM 760 N N . ILE A 1 93 ? 5.677 1.330 -18.962 1.00 54.69 93 ILE A N 1
ATOM 761 C CA . ILE A 1 93 ? 5.599 2.514 -18.107 1.00 54.69 93 ILE A CA 1
ATOM 762 C C . ILE A 1 93 ? 6.764 3.437 -18.518 1.00 54.69 93 ILE A C 1
ATOM 764 O O . ILE A 1 93 ? 7.848 2.983 -18.872 1.00 54.69 93 ILE A O 1
ATOM 768 N N . ASN A 1 94 ? 6.530 4.746 -18.567 1.00 46.94 94 ASN A N 1
ATOM 769 C CA . ASN A 1 94 ? 7.477 5.698 -19.145 1.00 46.94 94 ASN A CA 1
ATOM 770 C C . ASN A 1 94 ? 8.802 5.729 -18.337 1.00 46.94 94 ASN A C 1
ATOM 772 O O . ASN A 1 94 ? 8.765 6.082 -17.154 1.00 46.94 94 ASN A O 1
ATOM 776 N N . PRO A 1 95 ? 9.964 5.397 -18.934 1.00 51.62 95 PRO A N 1
ATOM 777 C CA . PRO A 1 95 ? 11.250 5.296 -18.233 1.00 51.62 95 PRO A CA 1
ATOM 778 C C . PRO A 1 95 ? 11.836 6.651 -17.802 1.00 51.62 95 PRO A C 1
ATOM 780 O O . PRO A 1 95 ? 12.880 6.692 -17.155 1.00 51.62 95 PRO A O 1
ATOM 783 N N . ASN A 1 96 ? 11.174 7.769 -18.116 1.00 50.12 96 ASN A N 1
ATOM 784 C CA . ASN A 1 96 ? 11.671 9.120 -17.831 1.00 50.12 96 ASN A CA 1
ATOM 785 C C . ASN A 1 96 ? 11.543 9.551 -16.361 1.00 50.12 96 ASN A C 1
ATOM 787 O O . ASN A 1 96 ? 11.747 10.723 -16.031 1.00 50.12 96 ASN A O 1
ATOM 791 N N . TYR A 1 97 ? 11.208 8.635 -15.453 1.00 62.84 97 TYR A N 1
ATOM 792 C CA . TYR A 1 97 ? 11.174 8.953 -14.037 1.00 62.84 97 TYR A CA 1
ATOM 793 C C . TYR A 1 97 ? 12.583 8.944 -13.435 1.00 62.84 97 TYR A C 1
ATOM 795 O O . TYR A 1 97 ? 13.060 7.943 -12.907 1.00 62.84 97 TYR A O 1
ATOM 803 N N . ILE A 1 98 ? 13.255 10.094 -13.504 1.00 64.88 98 ILE A N 1
ATOM 804 C CA . ILE A 1 98 ? 14.570 10.274 -12.886 1.00 64.88 98 ILE A CA 1
ATOM 805 C C . ILE A 1 98 ? 14.390 10.563 -11.393 1.00 64.88 98 ILE A C 1
ATOM 807 O O . ILE A 1 98 ? 13.761 11.546 -10.974 1.00 64.88 98 ILE A O 1
ATOM 811 N N . LEU A 1 99 ? 14.963 9.680 -10.585 1.00 73.94 99 LEU A N 1
ATOM 812 C CA . LEU A 1 99 ? 14.942 9.718 -9.132 1.00 73.94 99 LEU A CA 1
ATOM 813 C C . LEU A 1 99 ? 16.329 10.124 -8.635 1.00 73.94 99 LEU A C 1
ATOM 815 O O . LEU A 1 99 ? 17.196 9.288 -8.414 1.00 73.94 99 LEU A O 1
ATOM 819 N N . THR A 1 100 ? 16.563 11.430 -8.511 1.00 82.00 100 THR A N 1
ATOM 820 C CA . THR A 1 100 ? 17.848 11.925 -8.002 1.00 82.00 100 THR A CA 1
ATOM 821 C C . THR A 1 100 ? 17.927 11.762 -6.481 1.00 82.00 100 THR A C 1
ATOM 823 O O . THR A 1 100 ? 16.895 11.892 -5.808 1.00 82.00 100 THR A O 1
ATOM 826 N N . PRO A 1 101 ? 19.128 11.565 -5.904 1.00 84.81 101 PRO A N 1
ATOM 827 C CA . PRO A 1 101 ? 19.307 11.504 -4.452 1.00 84.81 101 PRO A CA 1
ATOM 828 C C . PRO A 1 101 ? 18.666 12.687 -3.713 1.00 84.81 101 PRO A C 1
ATOM 830 O O . PRO A 1 101 ? 17.923 12.489 -2.757 1.00 84.81 101 PRO A O 1
ATOM 833 N N . ASN A 1 102 ? 18.827 13.914 -4.222 1.00 88.25 102 ASN A N 1
ATOM 834 C CA . ASN A 1 102 ? 18.216 15.114 -3.633 1.00 88.25 102 ASN A CA 1
ATOM 835 C C . ASN A 1 102 ? 16.682 15.051 -3.606 1.00 88.25 102 ASN A C 1
ATOM 837 O O . ASN A 1 102 ? 16.055 15.501 -2.646 1.00 88.25 102 ASN A O 1
ATOM 841 N N . LYS A 1 103 ? 16.056 14.478 -4.642 1.00 86.94 103 LYS A N 1
ATOM 842 C CA . LYS A 1 103 ? 14.600 14.303 -4.691 1.00 86.94 103 LYS A CA 1
ATOM 843 C C . LYS A 1 103 ? 14.132 13.251 -3.684 1.00 86.94 103 LYS A C 1
ATOM 845 O O . LYS A 1 103 ? 13.090 13.459 -3.067 1.00 86.94 103 LYS A O 1
ATOM 850 N N . ILE A 1 104 ? 14.897 12.171 -3.491 1.00 89.00 104 ILE A N 1
ATOM 851 C CA . ILE A 1 104 ? 14.633 11.162 -2.449 1.00 89.00 104 ILE A CA 1
ATOM 852 C C . ILE A 1 104 ? 14.722 11.810 -1.073 1.00 89.00 104 ILE A C 1
ATOM 854 O O . ILE A 1 104 ? 13.758 11.757 -0.318 1.00 89.00 104 ILE A O 1
ATOM 858 N N . ILE A 1 105 ? 15.839 12.476 -0.775 1.00 92.38 105 ILE A N 1
ATOM 859 C CA . ILE A 1 105 ? 16.086 13.120 0.520 1.00 92.38 105 ILE A CA 1
ATOM 860 C C . ILE A 1 105 ? 14.982 14.131 0.835 1.00 92.38 105 ILE A C 1
ATOM 862 O O . ILE A 1 105 ? 14.400 14.084 1.914 1.00 92.38 105 ILE A O 1
ATOM 866 N N . LYS A 1 106 ? 14.612 14.992 -0.124 1.00 93.25 106 LYS A N 1
ATOM 867 C CA . LYS A 1 106 ? 13.521 15.960 0.061 1.00 93.25 106 LYS A CA 1
ATOM 868 C C . LYS A 1 106 ? 12.190 15.284 0.407 1.00 93.25 106 LYS A C 1
ATOM 870 O O . LYS A 1 106 ? 11.429 15.815 1.210 1.00 93.25 106 LYS A O 1
ATOM 875 N N . ARG A 1 107 ? 11.901 14.125 -0.188 1.00 92.44 107 ARG A N 1
ATOM 876 C CA . ARG A 1 107 ? 10.689 13.354 0.116 1.00 92.44 107 ARG A CA 1
ATOM 877 C C . ARG A 1 107 ? 10.764 12.684 1.478 1.00 92.44 107 ARG A C 1
ATOM 879 O O . ARG A 1 107 ? 9.809 12.797 2.233 1.00 92.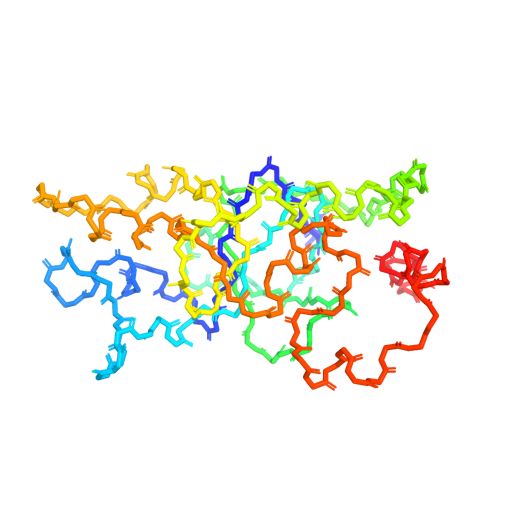44 107 ARG A O 1
ATOM 886 N N . LEU A 1 108 ? 11.897 12.081 1.830 1.00 93.31 108 LEU A N 1
ATOM 887 C CA . LEU A 1 108 ? 12.119 11.522 3.166 1.00 93.31 108 LEU A CA 1
ATOM 888 C C . LEU A 1 108 ? 11.923 12.590 4.252 1.00 93.31 108 LEU A C 1
ATOM 890 O O . LEU A 1 108 ? 11.190 12.360 5.206 1.00 93.31 108 LEU A O 1
ATOM 894 N N . ILE A 1 109 ? 12.485 13.788 4.062 1.00 94.81 109 ILE A N 1
ATOM 895 C CA . ILE A 1 109 ? 12.289 14.929 4.973 1.00 94.81 109 ILE A CA 1
ATOM 896 C C . ILE A 1 109 ? 10.810 15.334 5.051 1.00 94.81 109 ILE A C 1
ATOM 898 O O . ILE A 1 109 ? 10.327 15.683 6.124 1.00 94.81 109 ILE A O 1
ATOM 902 N N . SER A 1 110 ? 10.059 15.256 3.947 1.00 93.75 110 SER A N 1
ATOM 903 C CA . SER A 1 110 ? 8.625 15.583 3.956 1.00 93.75 110 SER A CA 1
ATOM 904 C C . SER A 1 110 ? 7.757 14.611 4.764 1.00 93.75 110 SER A C 1
ATOM 906 O O . SER A 1 110 ? 6.607 14.935 5.035 1.00 93.75 110 SER A O 1
ATOM 908 N N . HIS A 1 111 ? 8.302 13.461 5.175 1.00 92.50 111 HIS A N 1
ATOM 909 C CA . HIS A 1 111 ? 7.627 12.494 6.042 1.00 92.50 111 HIS A CA 1
ATOM 910 C C . HIS A 1 111 ? 7.930 12.690 7.539 1.00 92.50 111 HIS A C 1
ATOM 912 O O . HIS A 1 111 ? 7.457 11.908 8.365 1.00 92.50 111 HIS A O 1
ATOM 918 N N . LEU A 1 112 ? 8.711 13.708 7.924 1.00 92.50 112 LEU A N 1
ATOM 919 C CA . LEU A 1 112 ? 8.957 14.001 9.337 1.00 92.50 112 LEU A CA 1
ATOM 920 C C . LEU A 1 112 ? 7.637 14.294 10.066 1.00 92.50 112 LEU A C 1
ATOM 922 O O . LEU A 1 112 ? 6.877 15.176 9.672 1.00 92.50 112 LEU A O 1
ATOM 926 N N . GLY A 1 113 ? 7.382 13.548 11.143 1.00 91.88 113 GLY A N 1
ATOM 927 C CA . GLY A 1 113 ? 6.153 13.649 11.935 1.00 91.88 113 GLY A CA 1
ATOM 928 C C . GLY A 1 113 ? 4.968 12.832 11.405 1.00 91.88 113 GLY A C 1
ATOM 929 O O . GLY A 1 113 ? 3.904 12.860 12.024 1.00 91.88 113 GLY A O 1
ATOM 930 N N . GLU A 1 114 ? 5.123 12.094 10.301 1.00 92.75 114 GLU A N 1
ATOM 931 C CA . GLU A 1 114 ? 4.078 11.188 9.814 1.00 92.75 114 GLU A CA 1
ATOM 932 C C . GLU A 1 114 ? 3.870 9.993 10.756 1.00 92.75 114 GLU A C 1
ATOM 934 O O . GLU A 1 114 ? 4.785 9.527 11.440 1.00 92.75 114 GLU A O 1
ATOM 939 N N . LYS A 1 115 ? 2.637 9.477 10.786 1.00 92.50 115 LYS A N 1
ATOM 940 C CA . LYS A 1 115 ? 2.268 8.341 11.640 1.00 92.50 115 LYS A CA 1
ATOM 941 C C . LYS A 1 115 ? 2.911 7.044 11.146 1.00 92.50 115 LYS A C 1
ATOM 943 O O . LYS A 1 115 ? 2.860 6.726 9.956 1.00 92.50 115 LYS A O 1
ATOM 948 N N . TYR A 1 116 ? 3.412 6.251 12.093 1.00 92.44 116 TYR A N 1
ATOM 949 C CA . TYR A 1 116 ? 3.839 4.883 11.823 1.00 92.44 116 TYR A CA 1
ATOM 950 C C . TYR A 1 116 ? 2.626 3.949 11.725 1.00 92.44 116 TYR A C 1
ATOM 952 O O . TYR A 1 116 ? 1.846 3.842 12.675 1.00 92.44 116 TYR A O 1
ATOM 960 N N . ILE A 1 117 ? 2.474 3.252 10.597 1.00 90.62 117 ILE A N 1
ATOM 961 C CA . ILE A 1 117 ? 1.458 2.206 10.409 1.00 90.62 117 ILE A CA 1
ATOM 962 C C . ILE A 1 117 ? 2.125 0.988 9.774 1.00 90.62 117 ILE A C 1
ATOM 964 O O . ILE A 1 117 ? 2.546 1.040 8.622 1.00 90.62 117 ILE A O 1
ATOM 968 N N . TRP A 1 118 ? 2.178 -0.119 10.517 1.00 88.88 118 TRP A N 1
ATOM 969 C CA . TRP A 1 118 ? 2.735 -1.387 10.040 1.00 88.88 118 TRP A CA 1
ATOM 970 C C . TRP A 1 118 ? 2.050 -1.855 8.749 1.00 88.88 118 TRP A C 1
ATOM 972 O O . TRP A 1 118 ? 0.821 -1.941 8.704 1.00 88.88 118 TRP A O 1
ATOM 982 N N . GLY A 1 119 ? 2.835 -2.179 7.719 1.00 84.44 119 GLY A N 1
ATOM 983 C CA . GLY A 1 119 ? 2.339 -2.633 6.417 1.00 84.44 119 GLY A CA 1
ATOM 984 C C . GLY A 1 119 ? 1.949 -1.495 5.465 1.00 84.44 119 GLY A C 1
ATOM 985 O O . GLY A 1 119 ? 1.860 -1.716 4.257 1.00 84.44 119 GLY A O 1
ATOM 986 N N . ALA A 1 120 ? 1.799 -0.255 5.941 1.00 91.44 120 ALA A N 1
ATOM 987 C CA . ALA A 1 120 ? 1.486 0.889 5.087 1.00 91.44 120 ALA A CA 1
ATOM 988 C C . ALA A 1 120 ? 2.747 1.553 4.502 1.00 91.44 120 ALA A C 1
ATOM 990 O O . ALA A 1 120 ? 3.830 1.529 5.084 1.00 91.44 120 ALA A O 1
ATOM 991 N N . ASN A 1 121 ? 2.590 2.188 3.342 1.00 95.25 121 ASN A N 1
ATOM 992 C CA . ASN A 1 121 ? 3.647 2.941 2.658 1.00 95.25 121 ASN A CA 1
ATOM 993 C C . ASN A 1 121 ? 3.080 4.161 1.905 1.00 95.25 121 ASN A C 1
ATOM 995 O O . ASN A 1 121 ? 3.503 4.458 0.787 1.00 95.25 121 ASN A O 1
ATOM 999 N N . TYR A 1 122 ? 2.052 4.806 2.464 1.00 96.62 122 TYR A N 1
ATOM 1000 C CA . TYR A 1 122 ? 1.443 5.978 1.841 1.00 96.62 122 TYR A CA 1
ATOM 1001 C C . TYR A 1 122 ? 0.981 7.002 2.879 1.00 96.62 122 TYR A C 1
ATOM 1003 O O . TYR A 1 122 ? -0.090 6.879 3.482 1.00 96.62 122 TYR A O 1
ATOM 1011 N N . SER A 1 123 ? 1.768 8.058 3.069 1.00 96.00 123 SER A N 1
ATOM 1012 C CA . SER A 1 123 ? 1.573 9.013 4.162 1.00 96.00 123 SER A CA 1
ATOM 1013 C C . SER A 1 123 ? 0.289 9.832 4.042 1.00 96.00 123 SER A C 1
ATOM 1015 O O . SER A 1 123 ? -0.274 10.278 5.040 1.00 96.00 123 SER A O 1
ATOM 1017 N N . LYS A 1 124 ? -0.239 10.000 2.824 1.00 95.94 124 LYS A N 1
ATOM 1018 C CA . LYS A 1 124 ? -1.459 10.791 2.583 1.00 95.94 124 LYS A CA 1
ATOM 1019 C C . LYS A 1 124 ? -2.754 10.031 2.868 1.00 95.94 124 LYS A C 1
ATOM 1021 O O . LYS A 1 124 ? -3.796 10.671 3.044 1.00 95.94 124 LYS A O 1
ATOM 1026 N N . GLY A 1 125 ? -2.689 8.702 2.942 1.00 96.31 125 GLY A N 1
ATOM 1027 C CA . GLY A 1 125 ? -3.844 7.830 3.115 1.00 96.31 125 GLY A CA 1
ATOM 1028 C C . GLY A 1 125 ? -4.747 7.729 1.878 1.00 96.31 125 GLY A C 1
ATOM 1029 O O . GLY A 1 125 ? -4.851 8.622 1.037 1.00 96.31 125 GLY A O 1
ATOM 1030 N N . ILE A 1 126 ? -5.448 6.610 1.780 1.00 97.06 126 ILE A N 1
ATOM 1031 C CA . ILE A 1 126 ? -6.305 6.205 0.673 1.00 97.06 126 ILE A CA 1
ATOM 1032 C C . ILE A 1 126 ? -7.750 6.593 0.991 1.00 97.06 126 ILE A C 1
ATOM 1034 O O . ILE A 1 126 ? -8.568 5.780 1.423 1.00 97.06 126 ILE A O 1
ATOM 1038 N N . LYS A 1 127 ? -8.104 7.860 0.756 1.00 96.38 127 LYS A N 1
ATOM 1039 C CA . LYS A 1 127 ? -9.459 8.379 1.047 1.00 96.38 127 LYS A CA 1
ATOM 1040 C C . LYS A 1 127 ? -10.578 7.577 0.369 1.00 96.38 127 LYS A C 1
ATOM 1042 O O . LYS A 1 127 ? -11.687 7.497 0.887 1.00 96.38 127 LYS A O 1
ATOM 1047 N N . ASN A 1 128 ? -10.288 6.956 -0.775 1.00 96.25 128 ASN A N 1
ATOM 1048 C CA . ASN A 1 128 ? -11.226 6.106 -1.504 1.00 96.25 128 ASN A CA 1
ATOM 1049 C C . ASN A 1 128 ? -11.654 4.843 -0.734 1.00 96.25 128 ASN A C 1
ATOM 1051 O O . ASN A 1 128 ? -12.728 4.321 -1.033 1.00 96.25 128 ASN A O 1
ATOM 1055 N N . LEU A 1 129 ? -10.903 4.401 0.284 1.00 96.25 129 LEU A N 1
ATOM 1056 C CA . LEU A 1 129 ? -11.343 3.319 1.170 1.00 96.25 129 LEU A CA 1
ATOM 1057 C C . LEU A 1 129 ? -12.652 3.668 1.880 1.00 96.25 129 LEU A C 1
ATOM 1059 O O . LEU A 1 129 ? -13.523 2.817 1.963 1.00 96.25 129 LEU A O 1
ATOM 1063 N N . LEU A 1 130 ? -12.869 4.932 2.255 1.00 95.62 130 LEU A N 1
ATOM 1064 C CA . LEU A 1 130 ? -14.125 5.367 2.882 1.00 95.62 130 LEU A CA 1
ATOM 1065 C C . LEU A 1 130 ? -15.329 5.292 1.935 1.00 95.62 130 LEU A C 1
ATOM 1067 O O . LEU A 1 130 ? -16.462 5.237 2.391 1.00 95.62 130 LEU A O 1
ATOM 1071 N N . LYS A 1 131 ? -15.103 5.292 0.616 1.00 95.19 131 LYS A N 1
ATOM 1072 C CA . LYS A 1 131 ? -16.176 5.111 -0.371 1.00 95.19 131 LYS A CA 1
ATOM 1073 C C . LYS A 1 131 ? -16.529 3.636 -0.548 1.00 95.19 131 LYS A C 1
ATOM 1075 O O . LYS A 1 131 ? -17.692 3.296 -0.730 1.00 95.19 131 LYS A O 1
ATOM 1080 N N . PHE A 1 132 ? -15.519 2.773 -0.582 1.00 94.88 132 PHE A N 1
ATOM 1081 C CA . PHE A 1 132 ? -15.683 1.370 -0.965 1.00 94.88 132 PHE A CA 1
ATOM 1082 C C . PHE A 1 132 ? -15.856 0.421 0.222 1.00 94.88 132 PHE A C 1
ATOM 1084 O O . PHE A 1 132 ? -16.470 -0.636 0.060 1.00 94.88 132 PHE A O 1
ATOM 1091 N N . TYR A 1 133 ? -15.344 0.827 1.380 1.00 95.00 133 TYR A N 1
ATOM 1092 C CA . TYR A 1 133 ? -15.382 0.144 2.668 1.00 95.00 133 TYR A CA 1
ATOM 1093 C C . TYR A 1 133 ? -15.621 1.178 3.785 1.00 95.00 133 TYR A C 1
ATOM 1095 O O . TYR A 1 133 ? -14.723 1.433 4.589 1.00 95.00 133 TYR A O 1
ATOM 1103 N N . PRO A 1 134 ? -16.780 1.862 3.803 1.00 94.81 134 PRO A N 1
ATOM 1104 C CA . PRO A 1 134 ? -17.089 2.823 4.856 1.00 94.81 134 PRO A CA 1
ATOM 1105 C C . PRO A 1 134 ? -17.219 2.121 6.219 1.00 94.81 134 PRO A C 1
ATOM 1107 O O . PRO A 1 134 ? -17.764 1.016 6.270 1.00 94.81 134 PRO A O 1
ATOM 1110 N N . PRO A 1 135 ? -16.790 2.757 7.323 1.00 93.88 135 PRO A N 1
ATOM 1111 C CA . PRO A 1 135 ? -17.220 2.342 8.654 1.00 93.88 135 PRO A CA 1
ATOM 1112 C C . PRO A 1 135 ? -18.739 2.516 8.783 1.00 93.88 135 PRO A C 1
ATOM 1114 O O . PRO A 1 135 ? -19.313 3.436 8.194 1.00 93.88 135 PRO A O 1
ATOM 1117 N N . SER A 1 136 ? -19.395 1.653 9.559 1.00 91.50 136 SER A N 1
ATOM 1118 C CA . SER A 1 136 ? -20.854 1.728 9.740 1.00 91.50 136 SER A CA 1
ATOM 1119 C C . SER A 1 136 ? -21.286 2.926 10.588 1.00 91.50 136 SER A C 1
ATOM 1121 O O . SER A 1 136 ? -22.362 3.479 10.383 1.00 91.50 136 SER A O 1
ATOM 1123 N N . ASN A 1 137 ? -20.434 3.350 11.518 1.00 90.69 137 ASN A N 1
ATOM 1124 C CA . ASN A 1 137 ? -20.657 4.459 12.430 1.00 90.69 137 ASN A CA 1
ATOM 1125 C C . ASN A 1 137 ? -19.547 5.506 12.318 1.00 90.69 137 ASN A C 1
ATOM 1127 O O . ASN A 1 137 ? -18.483 5.296 11.732 1.00 90.69 137 ASN A O 1
ATOM 1131 N N . LYS A 1 138 ? -19.788 6.661 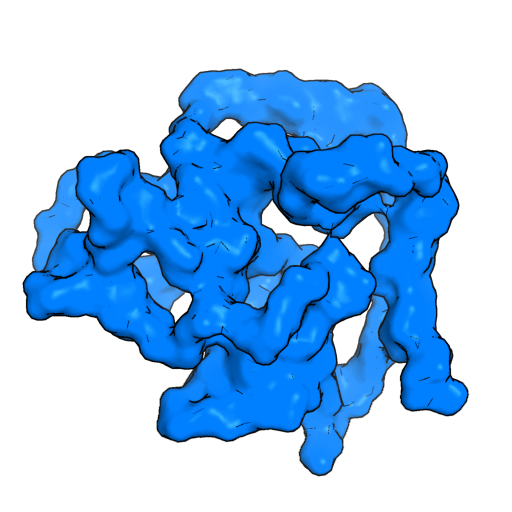12.942 1.00 90.25 138 LYS A N 1
ATOM 1132 C CA . LYS A 1 138 ? -18.772 7.700 13.089 1.00 90.25 138 LYS A CA 1
ATOM 1133 C C . LYS A 1 138 ? -17.622 7.177 13.952 1.00 90.25 138 LYS A C 1
ATOM 1135 O O . LYS A 1 138 ? -17.805 6.868 15.125 1.00 90.25 138 LYS A O 1
ATOM 1140 N N . ILE A 1 139 ? -16.432 7.142 13.369 1.00 91.75 139 ILE A N 1
ATOM 1141 C CA . ILE A 1 139 ? -15.185 6.765 14.037 1.00 91.75 139 ILE A CA 1
ATOM 1142 C C . ILE A 1 139 ? -14.369 8.008 14.409 1.00 91.75 139 ILE A C 1
ATOM 1144 O O . ILE A 1 139 ? -14.521 9.076 13.809 1.00 91.75 139 ILE A O 1
ATOM 1148 N N . ASN A 1 140 ? -13.501 7.882 15.416 1.00 92.50 140 ASN A N 1
ATOM 1149 C CA . ASN A 1 140 ? -12.590 8.960 15.800 1.00 92.50 140 ASN A CA 1
ATOM 1150 C C . ASN A 1 140 ? -11.455 9.137 14.771 1.00 92.50 140 ASN A C 1
ATOM 1152 O O . ASN A 1 140 ? -11.273 8.321 13.866 1.00 92.50 140 ASN A O 1
ATOM 1156 N N . LYS A 1 141 ? -10.673 10.214 14.914 1.00 91.69 141 LYS A N 1
ATOM 1157 C CA . LYS A 1 141 ? -9.627 10.572 13.948 1.00 91.69 141 LYS A CA 1
ATOM 1158 C C . LYS A 1 141 ? -8.501 9.541 13.842 1.00 91.69 141 LYS A C 1
ATOM 1160 O O . LYS A 1 141 ? -7.995 9.332 12.745 1.00 91.69 141 LYS A O 1
ATOM 1165 N N . ASP A 1 142 ? -8.114 8.893 14.934 1.00 89.38 142 ASP A N 1
ATOM 1166 C CA . ASP A 1 142 ? -7.027 7.912 14.903 1.00 89.38 142 ASP A CA 1
ATOM 1167 C C . ASP A 1 142 ? -7.448 6.618 14.218 1.00 89.38 142 ASP A C 1
ATOM 1169 O O . ASP A 1 142 ? -6.697 6.081 13.402 1.00 89.38 142 ASP A O 1
ATOM 1173 N N . VAL A 1 143 ? -8.672 6.160 14.484 1.00 90.75 143 VAL A N 1
ATOM 1174 C CA . VAL A 1 143 ? -9.268 5.033 13.762 1.00 90.75 143 VAL A CA 1
ATOM 1175 C C . VAL A 1 143 ? -9.441 5.400 12.294 1.00 90.75 143 VAL A C 1
ATOM 1177 O O . VAL A 1 143 ? -9.104 4.591 11.443 1.00 90.75 143 VAL A O 1
ATOM 1180 N N . LEU A 1 144 ? -9.875 6.625 11.978 1.00 93.88 144 LEU A N 1
ATOM 1181 C CA . LEU A 1 144 ? -10.019 7.099 10.601 1.00 93.88 144 LEU A CA 1
ATOM 1182 C C . LEU A 1 144 ? -8.687 7.117 9.845 1.00 93.88 144 LEU A C 1
ATOM 1184 O O . LEU A 1 144 ? -8.624 6.621 8.723 1.00 93.88 144 LEU A O 1
ATOM 1188 N N . ASP A 1 145 ? -7.633 7.672 10.448 1.00 93.69 145 ASP A N 1
ATOM 1189 C CA . ASP A 1 145 ? -6.300 7.722 9.846 1.00 93.69 145 ASP A CA 1
ATOM 1190 C C . ASP A 1 145 ? -5.781 6.294 9.591 1.00 93.69 145 ASP A C 1
ATOM 1192 O O . ASP A 1 145 ? -5.282 6.015 8.501 1.00 93.69 145 ASP A O 1
ATOM 1196 N N . LYS A 1 146 ? -5.979 5.359 10.535 1.00 92.81 146 LYS A N 1
ATOM 1197 C CA . LYS A 1 146 ? -5.681 3.936 10.306 1.00 92.81 146 LYS A CA 1
ATOM 1198 C C . LYS A 1 146 ? -6.568 3.326 9.223 1.00 92.81 146 LYS A C 1
ATOM 1200 O O . LYS A 1 146 ? -6.071 2.560 8.413 1.00 92.81 146 LYS A O 1
ATOM 120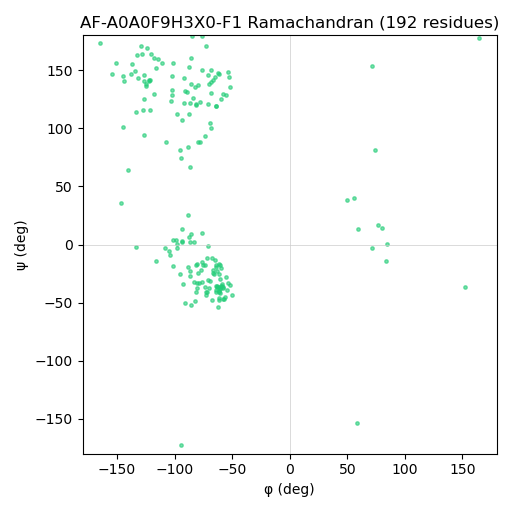5 N N . TRP A 1 147 ? -7.851 3.675 9.164 1.00 94.81 147 TRP A N 1
ATOM 1206 C CA . TRP A 1 147 ? -8.809 3.111 8.209 1.00 94.81 147 TRP A CA 1
ATOM 1207 C C . TRP A 1 147 ? -8.418 3.400 6.771 1.00 94.81 147 TRP A C 1
ATOM 1209 O O . TRP A 1 147 ? -8.524 2.545 5.898 1.00 94.81 147 TRP A O 1
ATOM 1219 N N . ILE A 1 148 ? -7.936 4.615 6.530 1.00 95.94 148 ILE A N 1
ATOM 1220 C CA . ILE A 1 148 ? -7.444 5.025 5.219 1.00 95.94 148 ILE A CA 1
ATOM 1221 C C . ILE A 1 148 ? -5.961 4.692 5.026 1.00 95.94 148 ILE A C 1
ATOM 1223 O O . ILE A 1 148 ? -5.388 5.112 4.029 1.00 95.94 148 ILE A O 1
ATOM 1227 N N . LEU A 1 149 ? -5.322 3.973 5.952 1.00 96.25 149 LEU A N 1
ATOM 1228 C CA . LEU A 1 149 ? -3.897 3.631 5.886 1.00 96.25 149 LEU A CA 1
ATOM 1229 C C . LEU A 1 149 ? -2.994 4.867 5.752 1.00 96.25 149 LEU A C 1
ATOM 1231 O O . LEU A 1 149 ? -2.042 4.871 4.976 1.00 96.25 149 LEU A O 1
ATOM 1235 N N . LYS A 1 150 ? -3.321 5.943 6.474 1.00 96.50 150 LYS A N 1
ATOM 1236 C CA . LYS A 1 150 ? -2.563 7.196 6.475 1.00 96.50 150 LYS A CA 1
ATOM 1237 C C . LYS A 1 150 ? -1.307 7.062 7.331 1.00 96.50 150 LYS A C 1
ATOM 1239 O O . LYS A 1 150 ? -1.324 7.367 8.525 1.00 96.50 150 LYS A O 1
ATOM 1244 N N . GLY A 1 151 ? -0.229 6.606 6.713 1.00 95.31 151 GLY A N 1
ATOM 1245 C CA . GLY A 1 151 ? 1.046 6.424 7.385 1.00 95.31 151 GLY A CA 1
ATOM 1246 C C . GLY A 1 151 ? 2.000 5.548 6.593 1.00 95.31 151 GLY A C 1
ATOM 1247 O O . GLY A 1 151 ? 1.676 5.027 5.522 1.00 95.31 151 GLY A O 1
ATOM 1248 N N . VAL A 1 152 ? 3.194 5.394 7.146 1.00 95.56 152 VAL A N 1
ATOM 1249 C CA . VAL A 1 152 ? 4.269 4.590 6.565 1.00 95.56 152 VAL A CA 1
ATOM 1250 C C . VAL A 1 152 ? 4.901 3.723 7.644 1.00 95.56 152 VAL A C 1
ATOM 1252 O O . VAL A 1 152 ? 4.943 4.117 8.807 1.00 95.56 152 VAL A O 1
ATOM 1255 N N . ASP A 1 153 ? 5.403 2.551 7.277 1.00 94.06 153 ASP A N 1
ATOM 1256 C CA . ASP A 1 153 ? 6.352 1.815 8.107 1.00 94.06 153 ASP A CA 1
ATOM 1257 C C . ASP A 1 153 ? 7.810 2.108 7.707 1.00 94.06 153 ASP A C 1
ATOM 1259 O O . ASP A 1 153 ? 8.104 3.007 6.912 1.00 94.06 153 ASP A O 1
ATOM 1263 N N . CYS A 1 154 ? 8.741 1.367 8.310 1.00 91.56 154 CYS A N 1
ATOM 1264 C CA . CYS A 1 154 ? 10.175 1.610 8.196 1.00 91.56 154 CYS A CA 1
ATOM 1265 C C . CYS A 1 154 ? 10.699 1.495 6.761 1.00 91.56 154 CYS A C 1
ATOM 1267 O O . CYS A 1 154 ? 11.447 2.362 6.325 1.00 91.56 154 CYS A O 1
ATOM 1269 N N . SER A 1 155 ? 10.321 0.459 6.015 1.00 92.38 155 SER A N 1
ATOM 1270 C CA . SER A 1 155 ? 10.696 0.325 4.605 1.00 92.38 155 SER A CA 1
ATOM 1271 C C . SER A 1 155 ? 9.702 1.038 3.681 1.00 92.38 155 SER A C 1
ATOM 1273 O O . SER A 1 155 ? 10.068 1.463 2.584 1.00 92.38 155 SER A O 1
ATOM 1275 N N . GLY A 1 156 ? 8.471 1.257 4.145 1.00 94.00 156 GLY A N 1
ATOM 1276 C CA . GLY A 1 156 ? 7.410 1.964 3.444 1.00 94.00 156 GLY A CA 1
ATOM 1277 C C . GLY A 1 156 ? 7.726 3.430 3.164 1.00 94.00 156 GLY A C 1
ATOM 1278 O O . GLY A 1 156 ? 7.408 3.911 2.080 1.00 94.00 156 GLY A O 1
ATOM 1279 N N . ILE A 1 157 ? 8.420 4.126 4.072 1.00 94.69 157 ILE A N 1
ATOM 1280 C CA . ILE A 1 157 ? 8.860 5.514 3.839 1.00 94.69 157 ILE A CA 1
ATOM 1281 C C . ILE A 1 157 ? 9.820 5.618 2.644 1.00 94.69 157 ILE A C 1
ATOM 1283 O O . ILE A 1 157 ? 9.707 6.528 1.823 1.00 94.69 157 ILE A O 1
ATOM 1287 N N . LEU A 1 158 ? 10.747 4.662 2.508 1.00 92.25 158 LEU A N 1
ATOM 1288 C CA . LEU A 1 158 ? 11.691 4.625 1.395 1.00 92.25 158 LEU A CA 1
ATOM 1289 C C . LEU A 1 158 ? 10.978 4.225 0.103 1.00 92.25 158 LEU A C 1
ATOM 1291 O O . LEU A 1 158 ? 11.213 4.831 -0.943 1.00 92.25 158 LEU A O 1
ATOM 1295 N N . PHE A 1 159 ? 10.066 3.257 0.187 1.00 92.38 159 PHE A N 1
ATOM 1296 C CA . PHE A 1 159 ? 9.222 2.849 -0.929 1.00 92.38 159 PHE A CA 1
ATOM 1297 C C . PHE A 1 159 ? 8.397 4.026 -1.469 1.00 92.38 159 PHE A C 1
ATOM 1299 O O . PHE A 1 159 ? 8.403 4.285 -2.670 1.00 92.38 159 PHE A O 1
ATOM 1306 N N . GLU A 1 160 ? 7.753 4.810 -0.603 1.00 93.69 160 GLU A N 1
ATOM 1307 C CA . GLU A 1 160 ? 6.991 5.996 -1.006 1.00 93.69 160 GLU A CA 1
ATOM 1308 C C . GLU A 1 160 ? 7.892 7.108 -1.560 1.00 93.69 160 GLU A C 1
ATOM 1310 O O . GLU A 1 160 ? 7.640 7.640 -2.648 1.00 93.69 160 GLU A O 1
ATOM 1315 N N . ALA A 1 161 ? 8.989 7.432 -0.866 1.00 91.75 161 ALA A N 1
ATOM 1316 C CA . ALA A 1 161 ? 9.933 8.463 -1.299 1.00 91.75 161 ALA A CA 1
ATOM 1317 C C . ALA A 1 161 ? 10.526 8.149 -2.680 1.00 91.75 161 ALA A C 1
ATOM 1319 O O . ALA A 1 161 ? 10.744 9.046 -3.507 1.00 91.75 161 ALA A O 1
ATOM 1320 N N . THR A 1 162 ? 10.715 6.865 -2.965 1.00 88.81 162 THR A N 1
ATOM 1321 C CA . THR A 1 162 ? 11.169 6.365 -4.255 1.00 88.81 162 THR A CA 1
ATOM 1322 C C . THR A 1 162 ? 10.025 5.984 -5.181 1.00 88.81 162 THR A C 1
ATOM 1324 O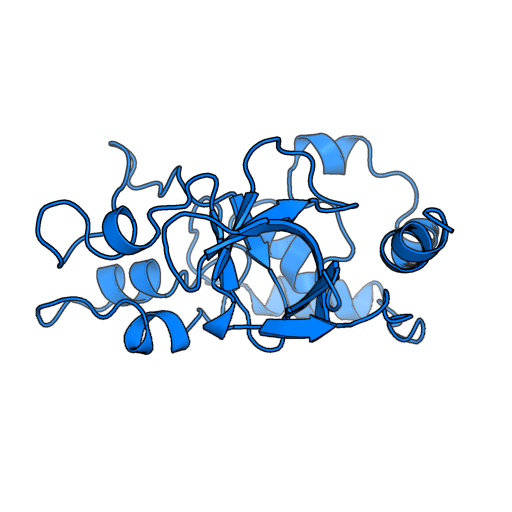 O . THR A 1 162 ? 10.296 5.377 -6.192 1.00 88.81 162 THR A O 1
ATOM 1327 N N . ASN A 1 163 ? 8.763 6.339 -4.930 1.00 87.44 163 ASN A N 1
ATOM 1328 C CA . ASN A 1 163 ? 7.639 6.013 -5.822 1.00 87.44 163 ASN A CA 1
ATOM 1329 C C . ASN A 1 163 ? 7.581 4.523 -6.245 1.00 87.44 163 ASN A C 1
ATOM 1331 O O . ASN A 1 163 ? 7.285 4.210 -7.397 1.00 87.44 163 ASN A O 1
ATOM 1335 N N . GLY A 1 164 ? 7.907 3.614 -5.326 1.00 87.69 164 GLY A N 1
ATOM 1336 C CA . GLY A 1 164 ? 7.901 2.169 -5.545 1.00 87.69 164 GLY A CA 1
ATOM 1337 C C . GLY A 1 164 ? 9.122 1.613 -6.277 1.00 87.69 164 GLY A C 1
ATOM 1338 O O . GLY A 1 164 ? 9.090 0.479 -6.748 1.00 87.69 164 GLY A O 1
ATOM 1339 N N . PHE A 1 165 ? 10.192 2.400 -6.402 1.00 83.88 165 PHE A N 1
ATOM 1340 C CA . PHE A 1 165 ? 11.419 1.992 -7.086 1.00 83.88 165 PHE A CA 1
ATOM 1341 C C . PHE A 1 165 ? 12.425 1.252 -6.196 1.00 83.88 165 PHE A C 1
ATOM 1343 O O . PHE A 1 165 ? 13.505 0.894 -6.660 1.00 83.88 165 PHE A O 1
ATOM 1350 N N . THR A 1 166 ? 12.090 1.004 -4.935 1.00 85.62 166 THR A N 1
ATOM 1351 C CA . THR A 1 166 ? 12.844 0.113 -4.050 1.00 85.62 166 THR A CA 1
ATOM 1352 C C . THR A 1 166 ? 12.004 -1.107 -3.694 1.00 85.62 166 THR A C 1
ATOM 1354 O O . THR A 1 166 ? 10.777 -1.046 -3.777 1.00 85.62 166 THR A O 1
ATOM 1357 N N . PRO A 1 167 ? 12.621 -2.212 -3.250 1.00 88.56 167 PRO A N 1
ATOM 1358 C CA . PRO A 1 167 ? 11.891 -3.282 -2.592 1.00 88.56 167 PRO A CA 1
ATOM 1359 C C . PRO A 1 167 ? 11.064 -2.758 -1.415 1.00 88.56 167 PRO A C 1
ATOM 1361 O O . PRO A 1 167 ? 11.433 -1.778 -0.759 1.00 88.56 167 PRO A O 1
ATOM 1364 N N . ARG A 1 168 ? 9.930 -3.414 -1.165 1.00 91.19 168 ARG A N 1
ATOM 1365 C CA . ARG A 1 168 ? 8.987 -3.032 -0.108 1.00 91.19 168 ARG A CA 1
ATOM 1366 C C . ARG A 1 168 ? 9.428 -3.490 1.278 1.00 91.19 168 ARG A C 1
ATOM 1368 O O . ARG A 1 168 ? 9.146 -2.785 2.244 1.00 91.19 168 ARG A O 1
ATOM 1375 N N . ASP A 1 169 ? 10.100 -4.633 1.378 1.00 89.69 169 ASP A N 1
ATOM 1376 C CA . ASP A 1 169 ? 10.501 -5.236 2.649 1.00 89.69 169 ASP A CA 1
ATOM 1377 C C . ASP A 1 169 ? 11.986 -4.995 2.941 1.00 89.69 169 ASP A C 1
ATOM 1379 O O . ASP A 1 169 ? 12.838 -5.061 2.052 1.00 89.69 169 ASP A O 1
ATOM 1383 N N . THR A 1 170 ? 12.326 -4.805 4.219 1.00 87.31 170 THR A N 1
ATOM 1384 C CA . THR A 1 170 ? 13.718 -4.607 4.659 1.00 87.31 170 THR A CA 1
ATOM 1385 C C . THR A 1 170 ? 14.636 -5.771 4.284 1.00 87.31 170 THR A C 1
ATOM 1387 O O . THR A 1 170 ? 15.782 -5.542 3.908 1.00 87.31 170 THR A O 1
ATOM 1390 N N . LYS A 1 171 ? 14.141 -7.018 4.320 1.00 87.56 171 LYS A N 1
ATOM 1391 C CA . LYS A 1 171 ? 14.923 -8.210 3.934 1.00 87.56 171 LYS A CA 1
ATOM 1392 C C . LYS A 1 171 ? 15.436 -8.130 2.489 1.00 87.56 171 LYS A C 1
ATOM 1394 O O . LYS A 1 171 ? 16.557 -8.546 2.205 1.00 87.56 171 LYS A O 1
ATOM 1399 N N . ASP A 1 172 ? 14.632 -7.552 1.598 1.00 86.50 172 ASP A N 1
ATOM 1400 C CA . ASP A 1 172 ? 14.962 -7.414 0.183 1.00 86.50 172 ASP A CA 1
ATOM 1401 C C . ASP A 1 172 ? 15.837 -6.175 -0.047 1.00 86.50 172 ASP A C 1
ATOM 1403 O O . ASP A 1 172 ? 16.735 -6.202 -0.887 1.00 86.50 172 ASP A O 1
ATOM 1407 N N . LEU A 1 173 ? 15.648 -5.120 0.759 1.00 85.75 173 LEU A N 1
ATOM 1408 C CA . LEU A 1 173 ? 16.505 -3.930 0.757 1.00 85.75 173 LEU A CA 1
ATOM 1409 C C . LEU A 1 173 ? 17.967 -4.246 1.098 1.00 85.75 173 LEU A C 1
ATOM 1411 O O . LEU A 1 173 ? 18.861 -3.677 0.478 1.00 85.75 173 LEU A O 1
ATOM 1415 N N . LEU A 1 174 ? 18.233 -5.170 2.029 1.00 83.56 174 LEU A N 1
ATOM 1416 C CA . LEU A 1 174 ? 19.606 -5.554 2.401 1.00 83.56 174 LEU A CA 1
ATOM 1417 C C . LEU A 1 174 ? 20.406 -6.129 1.225 1.00 83.56 174 LEU A C 1
ATOM 1419 O O . LEU A 1 174 ? 21.624 -5.974 1.159 1.00 83.56 174 LEU A O 1
ATOM 1423 N N . ASN A 1 175 ? 19.715 -6.769 0.282 1.00 80.88 175 ASN A N 1
ATOM 1424 C CA . ASN A 1 175 ? 20.311 -7.373 -0.906 1.00 80.88 175 ASN A CA 1
ATOM 1425 C C . ASN A 1 175 ? 20.129 -6.506 -2.163 1.00 80.88 175 ASN A C 1
ATOM 1427 O O . ASN A 1 175 ? 20.528 -6.912 -3.258 1.00 80.88 175 ASN A O 1
ATOM 1431 N N . TYR A 1 176 ? 19.539 -5.314 -2.021 1.00 73.25 176 TYR A N 1
ATOM 1432 C CA . TYR A 1 176 ? 19.234 -4.411 -3.123 1.00 73.25 176 TYR A CA 1
ATOM 1433 C C . TYR A 1 176 ? 20.511 -3.744 -3.644 1.00 73.25 176 TYR A C 1
ATOM 1435 O O . TYR A 1 176 ? 20.968 -2.716 -3.142 1.00 73.25 176 TYR A O 1
ATOM 1443 N N . LYS A 1 177 ? 21.120 -4.355 -4.665 1.00 63.28 177 LYS A N 1
ATOM 1444 C CA . LYS A 1 177 ? 22.328 -3.842 -5.314 1.00 63.28 177 LYS A CA 1
ATOM 1445 C C . LYS A 1 177 ? 21.951 -2.957 -6.503 1.00 63.28 177 LYS A C 1
ATOM 1447 O O . LYS A 1 177 ? 21.376 -3.429 -7.476 1.00 63.28 177 LYS A O 1
ATOM 1452 N N . ASN A 1 178 ? 22.412 -1.706 -6.461 1.00 59.44 178 ASN A N 1
ATOM 1453 C CA . ASN A 1 178 ? 22.436 -0.759 -7.581 1.00 59.44 178 ASN A CA 1
ATOM 1454 C C . ASN A 1 178 ? 21.056 -0.161 -7.979 1.00 59.44 178 ASN A C 1
ATOM 1456 O O . ASN A 1 178 ? 20.449 -0.588 -8.968 1.00 59.44 178 ASN A O 1
ATOM 1460 N N . PRO A 1 179 ? 20.577 0.875 -7.251 1.00 53.56 179 PRO A N 1
ATOM 1461 C CA . PRO A 1 179 ? 19.266 1.505 -7.463 1.00 53.56 179 PRO A CA 1
ATOM 1462 C C . PRO A 1 179 ? 19.025 1.982 -8.902 1.00 53.56 179 PRO A C 1
ATOM 1464 O O . PRO A 1 179 ? 17.908 1.907 -9.409 1.00 53.56 179 PRO A O 1
ATOM 1467 N N . GLU A 1 180 ? 20.080 2.426 -9.588 1.00 48.06 180 GLU A N 1
ATOM 1468 C CA . GLU A 1 180 ? 20.006 2.972 -10.947 1.00 48.06 180 GLU A CA 1
ATOM 1469 C C . GLU A 1 180 ? 19.665 1.914 -12.009 1.00 48.06 180 GLU A C 1
ATOM 1471 O O . GLU A 1 180 ? 18.985 2.215 -12.992 1.00 48.06 180 GLU A O 1
ATOM 1476 N N . LYS A 1 181 ? 20.083 0.654 -11.809 1.00 43.75 181 LYS A N 1
ATOM 1477 C CA . LYS A 1 181 ? 19.773 -0.449 -12.734 1.00 43.75 181 LYS A CA 1
ATOM 1478 C C . LYS A 1 181 ? 18.375 -1.016 -12.514 1.00 43.75 181 LYS A C 1
ATOM 1480 O O . LYS A 1 181 ? 17.747 -1.433 -13.488 1.00 43.75 181 LYS A O 1
ATOM 1485 N N . GLN A 1 182 ? 17.872 -1.025 -11.275 1.00 48.41 182 GLN A N 1
ATOM 1486 C CA . GLN A 1 182 ? 16.595 -1.676 -10.971 1.00 48.41 182 GLN A CA 1
ATOM 1487 C C . GLN A 1 182 ? 15.358 -0.785 -11.147 1.00 48.41 182 GLN A C 1
ATOM 1489 O O . GLN A 1 182 ? 14.284 -1.307 -11.452 1.00 48.41 182 GLN A O 1
ATOM 1494 N N . ILE A 1 183 ? 15.539 0.545 -11.159 1.00 46.88 183 ILE A N 1
ATOM 1495 C CA . ILE A 1 183 ? 14.538 1.501 -11.669 1.00 46.88 183 ILE A CA 1
ATOM 1496 C C . ILE A 1 183 ? 14.080 1.122 -13.088 1.00 46.88 183 ILE A C 1
ATOM 1498 O O . ILE A 1 183 ? 12.902 1.230 -13.416 1.00 46.88 183 ILE A O 1
ATOM 1502 N N . ARG A 1 184 ? 14.983 0.578 -13.914 1.00 40.12 184 ARG A N 1
ATOM 1503 C CA . ARG A 1 184 ? 14.644 0.052 -15.245 1.00 40.12 184 ARG A CA 1
ATOM 1504 C C . ARG A 1 184 ? 14.023 -1.355 -15.221 1.00 40.12 184 ARG A C 1
ATOM 1506 O O . ARG A 1 184 ? 13.292 -1.694 -16.143 1.00 40.12 184 ARG A O 1
ATOM 1513 N N . TYR A 1 185 ? 14.265 -2.175 -14.196 1.00 39.91 185 TYR A N 1
ATOM 1514 C CA . TYR A 1 185 ? 13.882 -3.601 -14.176 1.00 39.91 185 TYR A CA 1
ATOM 1515 C C . TYR A 1 185 ? 12.414 -3.852 -13.816 1.00 39.91 185 TYR A C 1
ATOM 1517 O O . TYR A 1 185 ? 11.784 -4.700 -14.445 1.00 39.91 185 TYR A O 1
ATOM 1525 N N . ASN A 1 186 ? 11.833 -3.083 -12.884 1.00 41.88 186 ASN A N 1
ATOM 1526 C CA . ASN A 1 186 ? 10.394 -3.189 -12.567 1.00 41.88 186 ASN A CA 1
ATOM 1527 C C . ASN A 1 186 ? 9.502 -2.804 -13.762 1.00 41.88 186 ASN A C 1
ATOM 1529 O O . ASN A 1 186 ? 8.328 -3.159 -13.810 1.00 41.88 186 ASN A O 1
ATOM 1533 N N . TYR A 1 187 ? 10.084 -2.107 -14.737 1.00 45.38 187 TYR A N 1
ATOM 1534 C CA . TYR A 1 187 ? 9.447 -1.663 -15.969 1.00 45.38 187 TYR A CA 1
ATOM 1535 C C . TYR A 1 187 ? 9.637 -2.682 -17.104 1.00 45.38 187 TYR A C 1
ATOM 1537 O O . TYR A 1 187 ? 8.740 -2.871 -17.920 1.00 45.38 187 TYR A O 1
ATOM 1545 N N . PHE A 1 188 ? 10.784 -3.372 -17.132 1.00 37.00 188 PHE A N 1
ATOM 1546 C CA . PHE A 1 188 ? 11.151 -4.323 -18.185 1.00 37.00 188 PHE A CA 1
ATOM 1547 C C . PHE A 1 188 ? 10.636 -5.751 -17.968 1.00 37.00 188 PHE A C 1
ATOM 1549 O O . PHE A 1 188 ? 10.417 -6.459 -18.946 1.00 37.00 188 PHE A O 1
ATOM 1556 N N . LEU A 1 189 ? 10.408 -6.201 -16.729 1.00 40.03 189 LEU A N 1
ATOM 1557 C CA . LEU A 1 189 ? 10.018 -7.600 -16.486 1.00 40.03 189 LEU A CA 1
ATOM 1558 C C . LEU A 1 189 ? 8.588 -7.948 -16.929 1.00 40.03 189 LEU A C 1
ATOM 1560 O O . LEU A 1 189 ? 8.270 -9.124 -17.054 1.00 40.03 189 LEU A O 1
ATOM 1564 N N . ILE A 1 190 ? 7.748 -6.963 -17.265 1.00 42.72 190 ILE A N 1
ATOM 1565 C CA . ILE A 1 190 ? 6.456 -7.235 -17.920 1.00 42.72 190 ILE A CA 1
ATOM 1566 C C . ILE A 1 190 ? 6.594 -7.412 -19.450 1.00 42.72 190 ILE A C 1
ATOM 1568 O O . ILE A 1 190 ? 5.597 -7.612 -20.144 1.00 42.72 190 ILE A O 1
ATOM 1572 N N . LEU A 1 191 ? 7.817 -7.341 -19.988 1.00 38.78 191 LEU A N 1
ATOM 1573 C CA . LEU A 1 191 ? 8.124 -7.543 -21.409 1.00 38.78 191 LEU A CA 1
ATOM 1574 C C . LEU A 1 191 ? 8.784 -8.900 -21.704 1.00 38.78 191 LEU A C 1
ATOM 1576 O O . LEU A 1 191 ? 8.990 -9.202 -22.873 1.00 38.78 191 LEU A O 1
ATOM 1580 N N . GLN A 1 192 ? 9.128 -9.701 -20.686 1.00 34.16 192 GLN A N 1
ATOM 1581 C CA . GLN A 1 192 ? 9.820 -10.990 -20.872 1.00 34.16 192 GLN A CA 1
ATOM 1582 C C . GLN A 1 192 ? 8.894 -12.222 -20.854 1.00 34.16 1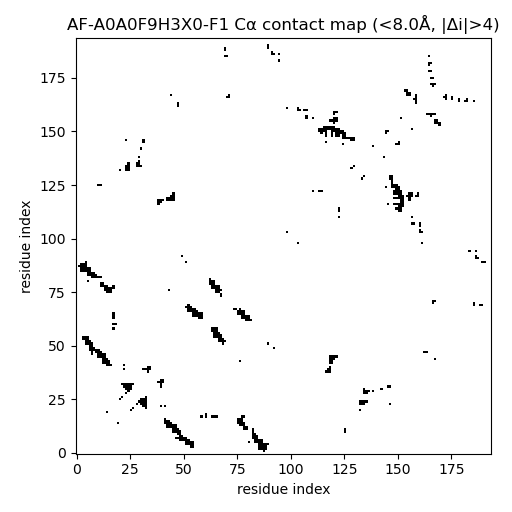92 GLN A C 1
ATOM 1584 O O . GLN A 1 192 ? 9.364 -13.322 -21.107 1.00 34.16 192 GLN A O 1
ATOM 1589 N N . ASP A 1 193 ? 7.590 -12.035 -20.622 1.00 37.53 193 ASP A N 1
ATOM 1590 C CA . ASP A 1 193 ? 6.547 -13.075 -20.767 1.00 37.53 193 ASP A CA 1
ATOM 1591 C C . ASP A 1 193 ? 5.969 -13.120 -22.213 1.00 37.53 193 ASP A C 1
ATOM 1593 O O . ASP A 1 193 ? 4.813 -13.508 -22.417 1.00 37.53 193 ASP A O 1
ATOM 1597 N N . LEU A 1 194 ? 6.748 -12.675 -23.212 1.00 35.38 194 LEU A N 1
ATOM 1598 C CA . LEU A 1 194 ? 6.443 -12.746 -24.651 1.00 35.38 194 LEU A CA 1
ATOM 1599 C C . LEU A 1 194 ? 7.320 -13.790 -25.344 1.00 35.38 194 LEU A C 1
ATOM 1601 O O . LEU A 1 194 ? 8.558 -13.697 -25.188 1.00 35.38 194 LEU A O 1
#

Secondary structure (DSSP, 8-state):
----EEEESS-EEEESSS-HHHHEETTTTSEE---TTS--TTEEEEEPTT-EEEEEEE-SSTTEEEEE-SSS--S--EEEGGGEEEESS-----TT----HHHHHHHHHHTTTPPB-TT-EETT--TTHHHHS--SSPPPHHHHHHHTT-EE-TTHHHHHHTTT-S-SSHHHHTT---HHHHTTHHHHGGGS--

Foldseek 3Di:
DQFFKWFFQAKWFKFLDQPVLCQLQPPNLAAGDADPVRASNRTQEIQHGGQMWTFPADDPPNQKTFTDAPQDDDPGIITGRVRTDTDSAQDQDDLPPDQDPVLLVVQLVVCVPADAHPNYQAQQFQPCLCVVRNRPDDDDPVRVCVSRSNGAHDQSSSCNSSVNLAHSDPVRNVVDPDSPVSSVVSSCVSVVVD